Protein AF-0000000084405516 (afdb_homodimer)

Secondary structure (DSSP, 8-state):
--PPP-HHHHHHHHHHHHHHHHHHHHHTT----HHHHHHHHT--HHHHHHHHHH----GGGHHHHHHHTTS-HHHHHH-TT-S-------HHHHHHHHHHHHS-HHHHHHHHHHHHHHHHHHHHHHHHHHHT-/--PPP-HHHHHHHHHHHHHHHHHHHHHTT----HHHHHHHHT--HHHHHHHHHH----GGGHHHHHHHTTS-HHHHHH-TT-S-------HHHHHHHHHHHHS-HHHHHHHHHHHHHHHHHHHHHHHHHHHT-

Nearest PDB structures (foldseek):
  1r69-assembly1_A  TM=8.087E-01  e=1.156E-02  Phage 434
  2fjr-assembly1_A  TM=5.652E-01  e=1.586E-02  Eganvirus ev186
  5d4z-assembly3_F  TM=5.497E-01  e=2.629E-02  Salmonella phage SPC32H
  5d4z-assembly6_Y  TM=5.676E-01  e=8.737E-02  Salmonella phage SPC32H
  5d4z-assembly7_1  TM=4.959E-01  e=9.647E-01  Salmonella phage SPC32H

Solvent-accessible surface area (backbone atoms only — not comparable to full-atom values): 14189 Å² total; per-residue (Å²): 125,88,74,70,50,50,41,63,53,23,8,51,39,48,47,51,36,46,51,52,40,31,52,54,33,42,76,72,74,38,88,64,47,71,64,54,50,12,61,76,65,73,44,50,61,67,55,50,50,36,27,56,70,53,23,62,62,61,64,57,48,36,53,59,51,16,55,75,39,70,47,38,39,36,16,38,57,55,62,46,70,40,64,69,40,44,69,29,76,45,66,65,52,27,52,48,50,57,46,47,72,69,42,55,68,72,57,38,51,53,51,49,49,51,50,51,48,52,46,50,52,50,50,52,51,50,49,55,60,58,62,79,100,127,90,75,70,51,50,40,62,53,24,7,51,38,48,48,51,36,46,50,50,40,32,52,54,33,42,75,72,75,38,89,64,47,71,64,54,51,13,61,74,66,73,45,51,61,66,54,50,50,36,27,56,70,54,23,61,63,61,64,56,49,37,52,58,51,17,55,74,39,69,47,39,38,36,16,39,56,54,61,46,69,45,60,70,40,45,72,28,78,45,66,66,51,27,53,47,49,58,49,48,71,69,43,56,68,73,57,38,50,53,51,49,50,52,52,52,49,52,45,50,53,48,49,50,50,50,52,56,60,58,62,79,100

Foldseek 3Di:
DQDWFALVLLLVLLVVLQVVQQVVQVVVVHGDDLVNVCVQLVHDSVVSVCCNVRVDDDPVSLCVSCVVSVFHSCCSGPVPPTDDPPPDPPPVVVVVVVVLVVDDPVVVVVVVVVVVVVVVVVVVVVVVVVVVD/DQDWFALVLLLVLLVVLQVVQQVVQVVVVHGDDLVVVCVQLVHDSVVSVCCNVRVDDDPVSLCVSCVVSVFDSCCSGPVPPTDPPPPDPPPVVVVVVVVLVVDDPVVVVVVVVVVVVVVVVVVVVVVVVVVVD

InterPro domains:
  IPR010982 Lambda repressor-like, DNA-binding domain superfamily [G3DSA:1.10.260.40] (20-84)

Sequence (266 aa):
MQKDPTNDDVAERIRIAFERKVKREAAAGRRYTKALLARRMDESPQAVQHWFVEGFVEKLKLPRVARELETSVDWLLGGDQDVESIVITSKRVKAIVEIFQELPEHEQDRIFREIQDAEQRRREKIDTLLAKKMQKDPTNDDVAERIRIAFERKVKREAAAGRRYTKALLARRMDESPQAVQHWFVEGFVEKLKLPRVARELETSVDWLLGGDQDVESIVITSKRVKAIVEIFQELPEHEQDRIFREIQDAEQRRREKIDTLLAKK

Radius of gyration: 21.73 Å; Cα contacts (8 Å, |Δi|>4): 305; chains: 2; bounding box: 57×54×43 Å

pLDDT: mean 81.6, std 16.88, range [38.47, 98.06]

Organism: Acidithiobacillus ferrooxidans (NCBI:txid920)

Structure (mmCIF, N/CA/C/O backbone):
data_AF-0000000084405516-model_v1
#
loop_
_entity.id
_entity.type
_entity.pdbx_description
1 polymer 'XRE family transcriptional regulator'
#
loop_
_atom_site.group_PDB
_atom_site.id
_atom_site.type_symbol
_atom_site.label_atom_id
_atom_site.label_alt_id
_atom_site.label_comp_id
_atom_site.label_asym_id
_atom_site.label_entity_id
_atom_site.label_seq_id
_atom_site.pdbx_PDB_ins_code
_atom_site.Cartn_x
_atom_site.Cartn_y
_atom_site.Cartn_z
_atom_site.occupancy
_atom_site.B_iso_or_equiv
_atom_site.aut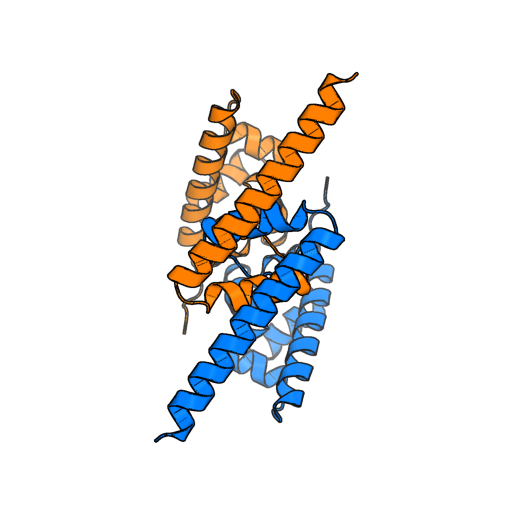h_seq_id
_atom_site.auth_comp_id
_atom_site.auth_asym_id
_atom_site.auth_atom_id
_atom_site.pdbx_PDB_model_num
ATOM 1 N N . MET A 1 1 ? -14.484 2.23 -14.484 1 52.22 1 MET A N 1
ATOM 2 C CA . MET A 1 1 ? -13.945 1.243 -13.555 1 52.22 1 MET A CA 1
ATOM 3 C C . MET A 1 1 ? -12.445 1.081 -13.75 1 52.22 1 MET A C 1
ATOM 5 O O . MET A 1 1 ? -11.961 1.037 -14.883 1 52.22 1 MET A O 1
ATOM 9 N N . GLN A 1 2 ? -11.641 1.471 -12.742 1 64.62 2 GLN A N 1
ATOM 10 C CA . GLN A 1 2 ? -10.203 1.371 -12.984 1 64.62 2 GL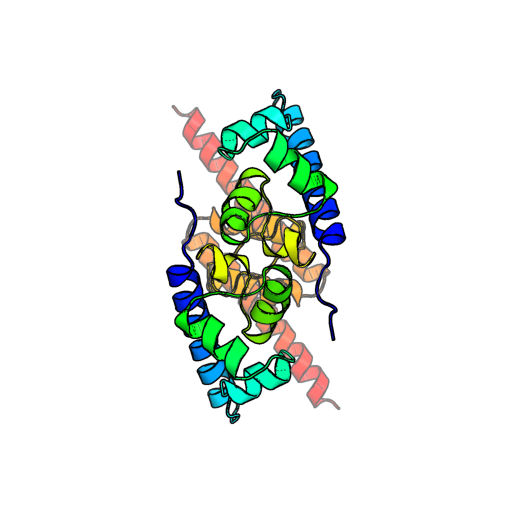N A CA 1
ATOM 11 C C . GLN A 1 2 ? -9.797 -0.063 -13.305 1 64.62 2 GLN A C 1
ATOM 13 O O . GLN A 1 2 ? -10.234 -1.004 -12.641 1 64.62 2 GLN A O 1
ATOM 18 N N . LYS A 1 3 ? -9.344 -0.345 -14.578 1 81.56 3 LYS A N 1
ATOM 19 C CA . LYS A 1 3 ? -8.914 -1.661 -15.047 1 81.56 3 LYS A CA 1
ATOM 20 C C . LYS A 1 3 ? -7.867 -2.262 -14.117 1 81.56 3 LYS A C 1
ATOM 22 O O . LYS A 1 3 ? -7.043 -1.538 -13.555 1 81.56 3 LYS A O 1
ATOM 27 N N . ASP A 1 4 ? -7.973 -3.633 -13.953 1 90.19 4 ASP A N 1
ATOM 28 C CA . ASP A 1 4 ? -6.953 -4.34 -13.18 1 90.19 4 ASP A CA 1
ATOM 29 C C . ASP A 1 4 ? -5.582 -4.223 -13.852 1 90.19 4 ASP A C 1
ATOM 31 O O . ASP A 1 4 ? -5.488 -4.18 -15.078 1 90.19 4 ASP A O 1
ATOM 35 N N . PRO A 1 5 ? -4.574 -4.051 -13.062 1 92.94 5 PRO A N 1
ATOM 36 C CA . PRO A 1 5 ? -3.227 -4.031 -13.641 1 92.94 5 PRO A CA 1
ATOM 37 C C . PRO A 1 5 ? -2.867 -5.344 -14.336 1 92.94 5 PRO A C 1
ATOM 39 O O . PRO A 1 5 ? -3.547 -6.355 -14.148 1 92.94 5 PRO A O 1
ATOM 42 N N . THR A 1 6 ? -1.836 -5.277 -15.219 1 95 6 THR A N 1
ATOM 43 C CA . THR A 1 6 ? -1.296 -6.461 -15.875 1 95 6 THR A CA 1
ATOM 44 C C . THR A 1 6 ? 0.089 -6.797 -15.336 1 95 6 THR A C 1
ATOM 46 O O . THR A 1 6 ? 0.715 -5.977 -14.656 1 95 6 THR A O 1
ATOM 49 N N . ASN A 1 7 ? 0.522 -8.023 -15.695 1 95.75 7 ASN A N 1
ATOM 50 C CA . ASN A 1 7 ? 1.879 -8.391 -15.297 1 95.75 7 ASN A CA 1
ATOM 51 C C . ASN A 1 7 ? 2.914 -7.469 -15.945 1 95.75 7 ASN A C 1
ATOM 53 O O . ASN A 1 7 ? 3.951 -7.18 -15.344 1 95.75 7 ASN A O 1
ATOM 57 N N . ASP A 1 8 ? 2.627 -7.035 -17.094 1 96.38 8 ASP A N 1
ATOM 58 C CA . ASP A 1 8 ? 3.531 -6.098 -17.75 1 96.38 8 ASP A CA 1
ATOM 59 C C . ASP A 1 8 ? 3.633 -4.793 -16.953 1 96.38 8 ASP A C 1
ATOM 61 O O . ASP A 1 8 ? 4.711 -4.203 -16.859 1 96.38 8 ASP A O 1
ATOM 65 N N . ASP A 1 9 ? 2.498 -4.332 -16.438 1 96.12 9 ASP A N 1
ATOM 66 C CA . ASP A 1 9 ? 2.502 -3.146 -15.586 1 96.12 9 ASP A CA 1
ATOM 67 C C . ASP A 1 9 ? 3.393 -3.348 -14.367 1 96.12 9 ASP A C 1
ATOM 69 O O . ASP A 1 9 ? 4.168 -2.461 -14 1 96.12 9 ASP A O 1
ATOM 73 N N . VAL A 1 10 ? 3.26 -4.516 -13.797 1 96.75 10 VAL A N 1
ATOM 74 C CA . VAL A 1 10 ? 4.012 -4.828 -12.586 1 96.75 10 VAL A CA 1
ATOM 75 C C . VAL A 1 10 ? 5.508 -4.859 -12.898 1 96.75 10 VAL A C 1
ATOM 77 O O . VAL A 1 10 ? 6.309 -4.27 -12.172 1 96.75 10 VAL A O 1
ATOM 80 N N . ALA A 1 11 ? 5.859 -5.5 -13.977 1 97.88 11 ALA A N 1
ATOM 81 C CA . ALA A 1 11 ? 7.258 -5.562 -14.391 1 97.88 11 ALA A CA 1
ATOM 82 C C . ALA A 1 11 ? 7.84 -4.164 -14.578 1 97.88 11 ALA A C 1
ATOM 84 O O . ALA A 1 11 ? 8.945 -3.877 -14.125 1 97.88 11 ALA A O 1
ATOM 85 N N . GLU A 1 12 ? 7.07 -3.342 -15.203 1 97.5 12 GLU A N 1
ATOM 86 C CA . GLU A 1 12 ? 7.52 -1.975 -15.445 1 97.5 12 GLU A CA 1
ATOM 87 C C . GLU A 1 12 ? 7.754 -1.226 -14.141 1 97.5 12 GLU A C 1
ATOM 89 O O . GLU A 1 12 ? 8.773 -0.549 -13.984 1 97.5 12 GLU A O 1
ATOM 94 N N . ARG A 1 13 ? 6.883 -1.366 -13.25 1 96.19 13 ARG A N 1
ATOM 95 C CA . ARG A 1 13 ? 6.996 -0.633 -11.992 1 96.19 13 ARG A CA 1
ATOM 96 C C . ARG A 1 13 ? 8.109 -1.205 -11.125 1 96.19 13 ARG A C 1
ATOM 98 O O . ARG A 1 13 ? 8.773 -0.469 -10.383 1 96.19 13 ARG A O 1
ATOM 105 N N . ILE A 1 14 ? 8.312 -2.494 -11.188 1 97.19 14 ILE A N 1
ATOM 106 C CA . ILE A 1 14 ? 9.453 -3.074 -10.484 1 97.19 14 ILE A CA 1
ATOM 107 C C . ILE A 1 14 ? 10.758 -2.492 -11.047 1 97.19 14 ILE A C 1
ATOM 109 O O . ILE A 1 14 ? 11.664 -2.154 -10.289 1 97.19 14 ILE A O 1
ATOM 113 N N . ARG A 1 15 ? 10.836 -2.301 -12.328 1 97.81 15 ARG A N 1
ATOM 114 C CA . ARG A 1 15 ? 12.023 -1.723 -12.945 1 97.81 15 ARG A CA 1
ATOM 115 C C . ARG A 1 15 ? 12.258 -0.296 -12.461 1 97.81 15 ARG A C 1
ATOM 117 O O . ARG A 1 15 ? 13.383 0.08 -12.141 1 97.81 15 ARG A O 1
ATOM 124 N N . ILE A 1 16 ? 11.203 0.437 -12.383 1 96.44 16 ILE A N 1
ATOM 125 C CA . ILE A 1 16 ? 11.305 1.825 -11.953 1 96.44 16 ILE A CA 1
ATOM 126 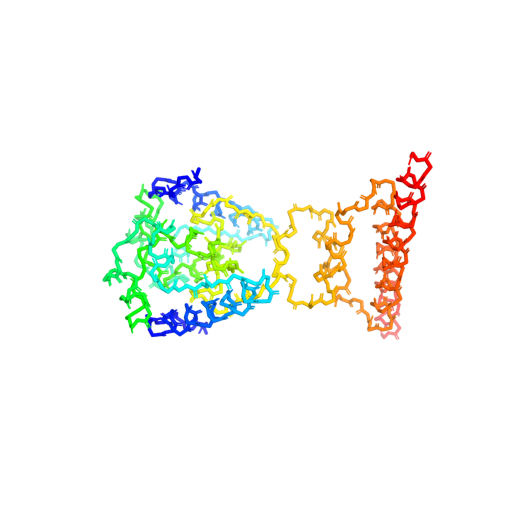C C . ILE A 1 16 ? 11.773 1.878 -10.5 1 96.44 16 ILE A C 1
ATOM 128 O O . ILE A 1 16 ? 12.703 2.619 -10.164 1 96.44 16 ILE A O 1
ATOM 132 N N . ALA A 1 17 ? 11.148 1.086 -9.656 1 93.31 17 ALA A N 1
ATOM 133 C CA . ALA A 1 17 ? 11.516 1.047 -8.242 1 93.31 17 ALA A CA 1
ATOM 134 C C . ALA A 1 17 ? 12.977 0.621 -8.07 1 93.31 17 ALA A C 1
ATOM 136 O O . ALA A 1 17 ? 13.688 1.164 -7.227 1 93.31 17 ALA A O 1
ATOM 137 N N . PHE A 1 18 ? 13.367 -0.342 -8.852 1 97.25 18 PHE A N 1
ATOM 138 C CA . PHE A 1 18 ? 14.734 -0.847 -8.797 1 97.25 18 PHE A CA 1
ATOM 139 C C . PHE A 1 18 ? 15.734 0.239 -9.188 1 97.25 18 PHE A C 1
ATOM 141 O O . PHE A 1 18 ? 16.734 0.441 -8.508 1 97.25 18 PHE A O 1
ATOM 148 N N . GLU A 1 19 ? 15.445 0.964 -10.242 1 97.25 19 GLU A N 1
ATOM 149 C CA . GLU A 1 19 ? 16.328 2.043 -10.695 1 97.25 19 GLU A CA 1
ATOM 150 C C . GLU A 1 19 ? 16.438 3.139 -9.641 1 97.25 19 GLU A C 1
ATOM 152 O O . GLU A 1 19 ? 17.516 3.682 -9.414 1 97.25 19 GLU A O 1
ATOM 157 N N . ARG A 1 20 ? 15.344 3.428 -9.039 1 92.88 20 ARG A N 1
ATOM 158 C CA . ARG A 1 20 ? 15.359 4.406 -7.961 1 92.88 20 ARG A CA 1
ATOM 159 C C . ARG A 1 20 ? 16.266 3.949 -6.82 1 92.88 20 ARG A C 1
ATOM 161 O O . ARG A 1 20 ? 17.031 4.742 -6.277 1 92.88 20 ARG A O 1
ATOM 168 N N . LYS A 1 21 ? 16.109 2.711 -6.504 1 92 21 LYS A N 1
ATOM 169 C CA . LYS A 1 21 ? 16.938 2.129 -5.453 1 92 21 LYS A CA 1
ATOM 170 C C . LYS A 1 21 ? 18.406 2.189 -5.824 1 92 21 LYS A C 1
ATOM 172 O O . LYS A 1 21 ? 19.25 2.523 -4.988 1 92 21 LYS A O 1
ATOM 177 N N . VAL A 1 22 ? 18.734 1.841 -7.062 1 96.19 22 VAL A N 1
ATOM 178 C CA . VAL A 1 22 ? 20.109 1.867 -7.551 1 96.19 22 VAL A CA 1
ATOM 179 C C . VAL A 1 22 ? 20.688 3.275 -7.41 1 96.19 22 VAL A C 1
ATOM 181 O O . VAL A 1 22 ? 21.812 3.449 -6.926 1 96.19 22 VAL A O 1
ATOM 184 N N . LYS A 1 23 ? 19.891 4.254 -7.762 1 95.5 23 LYS A N 1
ATOM 185 C CA . LYS A 1 23 ? 20.344 5.645 -7.684 1 95.5 23 LYS A CA 1
ATOM 186 C C . LYS A 1 23 ? 20.562 6.066 -6.234 1 95.5 23 LYS A C 1
ATOM 188 O O . LYS A 1 23 ? 21.547 6.727 -5.922 1 95.5 23 LYS A O 1
ATOM 193 N N . ARG A 1 24 ? 19.672 5.668 -5.398 1 87 24 ARG A N 1
ATOM 194 C CA . ARG A 1 24 ? 19.797 6.004 -3.986 1 87 24 ARG A CA 1
ATOM 195 C C . ARG A 1 24 ? 21.047 5.379 -3.379 1 87 24 ARG A C 1
ATOM 197 O O . ARG A 1 24 ? 21.797 6.043 -2.654 1 87 24 ARG A O 1
ATOM 204 N N . GLU A 1 25 ? 21.203 4.113 -3.684 1 91 25 GLU A N 1
ATOM 205 C CA . GLU A 1 25 ? 22.375 3.398 -3.174 1 91 25 GLU A CA 1
ATOM 206 C C . GLU A 1 25 ? 23.672 3.984 -3.732 1 91 25 GLU A C 1
ATOM 208 O O . GLU A 1 25 ? 24.656 4.125 -3.008 1 91 25 GLU A O 1
ATOM 213 N N . ALA A 1 26 ? 23.625 4.375 -4.969 1 93.81 26 ALA A N 1
ATOM 214 C CA . ALA A 1 26 ? 24.797 4.98 -5.594 1 93.81 26 ALA A CA 1
ATOM 215 C C . ALA A 1 26 ? 25.156 6.301 -4.922 1 93.81 26 ALA A C 1
ATOM 217 O O . ALA A 1 26 ? 26.344 6.602 -4.719 1 93.81 26 ALA A O 1
ATOM 218 N N . ALA A 1 27 ? 24.125 7.039 -4.629 1 91 27 ALA A N 1
ATOM 219 C CA . ALA A 1 27 ? 24.344 8.312 -3.949 1 91 27 ALA A CA 1
ATOM 220 C C . ALA A 1 27 ? 25.016 8.109 -2.594 1 91 27 ALA A C 1
ATOM 222 O O . ALA A 1 27 ? 25.734 8.992 -2.111 1 91 27 ALA A O 1
ATOM 223 N N . ALA A 1 28 ? 24.828 6.965 -2.021 1 90.19 28 ALA A N 1
ATOM 224 C CA . ALA A 1 28 ? 25.422 6.629 -0.731 1 90.19 28 ALA A CA 1
ATOM 225 C C . ALA A 1 28 ? 26.75 5.879 -0.915 1 90.19 28 ALA A C 1
ATOM 227 O O . ALA A 1 28 ? 27.312 5.359 0.05 1 90.19 28 ALA A O 1
ATOM 228 N N . GLY A 1 29 ? 27.188 5.73 -2.109 1 94 29 GLY A N 1
ATOM 229 C CA . GLY A 1 29 ? 28.453 5.105 -2.424 1 94 29 GLY A CA 1
ATOM 230 C C . GLY A 1 29 ? 28.391 3.592 -2.49 1 94 29 GLY A C 1
ATOM 231 O O . GLY A 1 29 ? 29.391 2.906 -2.338 1 94 29 GLY A O 1
ATOM 232 N N . ARG A 1 30 ? 27.234 3.068 -2.627 1 95.31 30 ARG A N 1
ATOM 233 C CA . ARG A 1 30 ? 27.047 1.623 -2.678 1 95.31 30 ARG A CA 1
ATOM 234 C C . ARG A 1 30 ? 26.531 1.188 -4.047 1 95.31 30 ARG A C 1
ATOM 236 O O . ARG A 1 30 ? 25.875 1.968 -4.75 1 95.31 30 ARG A O 1
ATOM 243 N N . ARG A 1 31 ? 26.922 -0.046 -4.383 1 96.69 31 ARG A N 1
ATOM 244 C CA . ARG A 1 31 ? 26.422 -0.635 -5.621 1 96.69 31 ARG A CA 1
ATOM 245 C C . ARG A 1 31 ? 25.266 -1.579 -5.355 1 96.69 31 ARG A C 1
ATOM 247 O O . ARG A 1 31 ? 25.359 -2.457 -4.492 1 96.69 31 ARG A O 1
ATOM 254 N N . TYR A 1 32 ? 24.188 -1.31 -6.02 1 96.38 32 TYR A N 1
ATOM 255 C CA . TYR A 1 32 ? 23 -2.148 -5.91 1 96.38 32 TYR A CA 1
ATOM 256 C C . TYR A 1 32 ? 22.688 -2.84 -7.234 1 96.38 32 TYR A C 1
ATOM 258 O O . TYR A 1 32 ? 22.578 -2.184 -8.273 1 96.38 32 TYR A O 1
ATOM 266 N N . THR A 1 33 ? 22.734 -4.18 -7.246 1 97.81 33 THR A N 1
ATOM 267 C CA . THR A 1 33 ? 22.562 -4.984 -8.445 1 97.81 33 THR A CA 1
ATOM 268 C C . THR A 1 33 ? 21.406 -5.965 -8.281 1 97.81 33 THR A C 1
ATOM 270 O O . THR A 1 33 ? 20.906 -6.148 -7.168 1 97.81 33 THR A O 1
ATOM 273 N N . LYS A 1 34 ? 20.938 -6.488 -9.398 1 97.62 34 LYS A N 1
ATOM 274 C CA . LYS A 1 34 ? 19.891 -7.512 -9.344 1 97.62 34 LYS A CA 1
ATOM 275 C C . LYS A 1 34 ? 20.359 -8.719 -8.523 1 97.62 34 LYS A C 1
ATOM 277 O O . LYS A 1 34 ? 19.547 -9.359 -7.844 1 97.62 34 LYS A O 1
ATOM 282 N N . ALA A 1 35 ? 21.703 -8.977 -8.617 1 97.38 35 ALA A N 1
ATOM 283 C CA . ALA A 1 35 ? 22.266 -10.078 -7.836 1 97.38 35 ALA A CA 1
ATOM 284 C C . ALA A 1 35 ? 22.141 -9.805 -6.336 1 97.38 35 ALA A C 1
ATOM 286 O O . ALA A 1 35 ? 21.797 -10.711 -5.566 1 97.38 35 ALA A O 1
ATOM 287 N N . LEU A 1 36 ? 22.391 -8.641 -5.949 1 97.5 36 LEU A N 1
ATOM 288 C CA . LEU A 1 36 ? 22.25 -8.258 -4.547 1 97.5 36 LEU A CA 1
ATOM 289 C C . LEU A 1 36 ? 20.797 -8.32 -4.109 1 97.5 36 LEU A C 1
ATOM 291 O O . LEU A 1 36 ? 20.484 -8.797 -3.012 1 97.5 36 LEU A O 1
ATOM 295 N N . LEU A 1 37 ? 19.922 -7.832 -4.934 1 97.75 37 LEU A N 1
ATOM 296 C CA . LEU A 1 37 ? 18.484 -7.941 -4.668 1 97.75 37 LEU A CA 1
ATOM 297 C C . LEU A 1 37 ? 18.094 -9.398 -4.449 1 97.75 37 LEU A C 1
ATOM 299 O O . LEU A 1 37 ? 17.375 -9.711 -3.492 1 97.75 37 LEU A O 1
ATOM 303 N N . ALA A 1 38 ? 18.516 -10.281 -5.312 1 97.94 38 ALA A N 1
ATOM 304 C CA . ALA A 1 38 ? 18.203 -11.703 -5.207 1 97.94 38 ALA A CA 1
ATOM 305 C C . ALA A 1 38 ? 18.656 -12.273 -3.865 1 97.94 38 ALA A C 1
ATOM 307 O O . ALA A 1 38 ? 17.906 -12.977 -3.189 1 97.94 38 ALA A O 1
ATOM 308 N N . ARG A 1 39 ? 19.859 -11.906 -3.498 1 97.19 39 ARG A N 1
ATOM 309 C CA . ARG A 1 39 ? 20.422 -12.367 -2.227 1 97.19 39 ARG A CA 1
ATOM 310 C C . ARG A 1 39 ? 19.594 -11.836 -1.052 1 97.19 39 ARG A C 1
ATOM 312 O O . ARG A 1 39 ? 19.25 -12.594 -0.146 1 97.19 39 ARG A O 1
ATOM 319 N N . ARG A 1 40 ? 19.203 -10.594 -1.102 1 95.25 40 ARG A N 1
ATOM 320 C CA . ARG A 1 40 ? 18.469 -9.969 -0.013 1 95.25 40 ARG A CA 1
ATOM 321 C C . ARG A 1 40 ? 17.047 -10.531 0.081 1 95.25 40 ARG A C 1
ATOM 323 O O . ARG A 1 40 ? 16.484 -10.633 1.173 1 95.25 40 ARG A O 1
ATOM 330 N N . MET A 1 41 ? 16.531 -10.938 -1.025 1 95.75 41 MET A N 1
ATOM 331 C CA . MET A 1 41 ? 15.172 -11.477 -1.085 1 95.75 41 MET A CA 1
ATOM 332 C C . MET A 1 41 ? 15.172 -12.977 -0.833 1 95.75 41 MET A C 1
ATOM 334 O O . MET A 1 41 ? 14.109 -13.594 -0.719 1 95.75 41 MET A O 1
ATOM 338 N N . ASP A 1 42 ? 16.328 -13.523 -0.739 1 96.12 42 ASP A N 1
ATOM 339 C CA . ASP A 1 42 ? 16.469 -14.977 -0.639 1 96.12 42 ASP A CA 1
ATOM 340 C C . ASP A 1 42 ? 15.773 -15.672 -1.8 1 96.12 42 ASP A C 1
ATOM 342 O O . ASP A 1 42 ? 14.945 -16.562 -1.587 1 96.12 42 ASP A O 1
ATOM 346 N N . GLU A 1 43 ? 16 -15.219 -2.945 1 96.75 43 GLU A N 1
ATOM 347 C CA . GLU A 1 43 ? 15.492 -15.734 -4.211 1 96.75 43 GLU A CA 1
ATOM 348 C C . GLU A 1 43 ? 16.641 -16.078 -5.168 1 96.75 43 GLU A C 1
ATOM 350 O O . GLU A 1 43 ? 17.734 -15.531 -5.047 1 96.75 43 GLU A O 1
ATOM 355 N N . SER A 1 44 ? 16.359 -17 -6.102 1 97.38 44 SER A N 1
ATOM 356 C CA . SER A 1 44 ? 17.344 -17.25 -7.152 1 97.38 44 SER A CA 1
ATOM 357 C C . SER A 1 44 ? 17.453 -16.062 -8.109 1 97.38 44 SER A C 1
ATOM 359 O O . SER A 1 44 ? 16.469 -15.344 -8.328 1 97.38 44 SER A O 1
ATOM 361 N N . PRO A 1 45 ? 18.672 -15.891 -8.656 1 97.25 45 PRO A N 1
ATOM 362 C CA . PRO A 1 45 ? 18.812 -14.852 -9.68 1 97.25 45 PRO A CA 1
ATOM 363 C C . PRO A 1 45 ? 17.797 -15.008 -10.82 1 97.25 45 PRO A C 1
ATOM 365 O O . PRO A 1 45 ? 17.297 -14.016 -11.344 1 97.25 45 PRO A O 1
ATOM 368 N N . GLN A 1 46 ? 17.453 -16.297 -11.086 1 97.12 46 GLN A N 1
ATOM 369 C CA . GLN A 1 46 ? 16.5 -16.562 -12.148 1 97.12 46 GLN A CA 1
ATOM 370 C C . GLN A 1 46 ? 15.102 -16.062 -11.766 1 97.12 46 GLN A C 1
ATOM 372 O O . GLN A 1 46 ? 14.398 -15.484 -12.594 1 97.12 46 GLN A O 1
ATOM 377 N N . ALA A 1 47 ? 14.703 -16.328 -10.602 1 96.94 47 ALA A N 1
ATOM 378 C CA . ALA A 1 47 ? 13.398 -15.891 -10.117 1 96.94 47 ALA A CA 1
ATOM 379 C C . ALA A 1 47 ? 13.273 -14.367 -10.188 1 96.94 47 ALA A C 1
ATOM 381 O O . ALA A 1 47 ? 12.273 -13.844 -10.68 1 96.94 47 ALA A O 1
ATOM 382 N N . VAL A 1 48 ? 14.297 -13.68 -9.703 1 97.75 48 VAL A N 1
ATOM 383 C CA . VAL A 1 48 ? 14.297 -12.219 -9.703 1 97.75 48 VAL A CA 1
ATOM 384 C C . VAL A 1 48 ? 14.258 -11.695 -11.133 1 97.75 48 VAL A C 1
ATOM 386 O O . VAL A 1 48 ? 13.562 -10.719 -11.422 1 97.75 48 VAL A O 1
ATOM 389 N N . GLN A 1 49 ? 15 -12.359 -12 1 97.06 49 GLN A N 1
ATOM 390 C CA . GLN A 1 49 ? 14.953 -11.953 -13.398 1 97.06 49 GLN A CA 1
ATOM 391 C C . GLN A 1 49 ? 13.523 -12.016 -13.938 1 97.06 49 GLN A C 1
ATOM 393 O O . GLN A 1 49 ? 13.109 -11.148 -14.711 1 97.06 49 GLN A O 1
ATOM 398 N N . HIS A 1 50 ? 12.742 -12.961 -13.547 1 96.75 50 HIS A N 1
ATOM 399 C CA . HIS A 1 50 ? 11.367 -13.133 -14 1 96.75 50 HIS A CA 1
ATOM 400 C C . HIS A 1 50 ? 10.484 -11.984 -13.531 1 96.75 50 HIS A C 1
ATOM 402 O O . HIS A 1 50 ? 9.531 -11.602 -14.211 1 96.75 50 HIS A O 1
ATOM 408 N N . TRP A 1 51 ? 10.82 -11.406 -12.336 1 98.06 51 TRP A N 1
ATOM 409 C CA . TRP A 1 51 ? 10.07 -10.25 -11.867 1 98.06 51 TRP A CA 1
ATOM 410 C C . TRP A 1 51 ? 10.141 -9.102 -12.875 1 98.06 51 TRP A C 1
ATOM 412 O O . TRP A 1 51 ? 9.125 -8.492 -13.203 1 98.06 51 TRP A O 1
ATOM 422 N N . PHE A 1 52 ? 11.328 -8.938 -13.398 1 97.88 52 PHE A N 1
ATOM 423 C CA . PHE A 1 52 ? 11.625 -7.777 -14.227 1 97.88 52 PHE A CA 1
ATOM 424 C C . PHE A 1 52 ? 11.102 -7.98 -15.648 1 97.88 52 PHE A C 1
ATOM 426 O O . PHE A 1 52 ? 10.812 -7.012 -16.344 1 97.88 52 PHE A O 1
ATOM 433 N N . VAL A 1 53 ? 10.969 -9.219 -16.047 1 97.31 53 VAL A N 1
ATOM 434 C CA . VAL A 1 53 ? 10.609 -9.523 -17.438 1 97.31 53 VAL A CA 1
ATOM 435 C C . VAL A 1 53 ? 9.109 -9.82 -17.516 1 97.31 53 VAL A C 1
ATOM 437 O O . VAL A 1 53 ? 8.414 -9.266 -18.375 1 97.31 53 VAL A O 1
ATOM 440 N N . GLU A 1 54 ? 8.602 -10.617 -16.594 1 97.25 54 GLU A N 1
ATOM 441 C CA . GLU A 1 54 ? 7.234 -11.109 -16.703 1 97.25 54 GLU A CA 1
ATOM 442 C C . GLU A 1 54 ? 6.332 -10.492 -15.648 1 97.25 54 GLU A C 1
ATOM 444 O O . GLU A 1 54 ? 5.109 -10.656 -15.688 1 97.25 54 GLU A O 1
ATOM 449 N N . GLY A 1 55 ? 6.934 -9.852 -14.703 1 96.5 55 GLY A N 1
ATOM 450 C CA . GLY A 1 55 ? 6.137 -9.25 -13.648 1 96.5 55 GLY A CA 1
ATOM 451 C C . GLY A 1 55 ? 5.527 -10.273 -12.703 1 96.5 55 GLY A C 1
ATOM 452 O O . GLY A 1 55 ? 4.566 -9.969 -11.992 1 96.5 55 GLY A O 1
ATOM 453 N N . PHE A 1 56 ? 6.082 -11.422 -12.727 1 93.44 56 PHE A N 1
ATOM 454 C CA . PHE A 1 56 ? 5.512 -12.484 -11.906 1 93.44 56 PHE A CA 1
ATOM 455 C C . PHE A 1 56 ? 6.199 -12.539 -10.547 1 93.44 56 PHE A C 1
ATOM 457 O O . PHE A 1 56 ? 7.219 -13.211 -10.391 1 93.44 56 PHE A O 1
ATOM 464 N N . VAL A 1 57 ? 5.629 -11.852 -9.578 1 95.75 57 VAL A N 1
ATOM 465 C CA . VAL A 1 57 ? 6.055 -11.914 -8.18 1 95.75 57 VAL A CA 1
ATOM 466 C C . VAL A 1 57 ? 5.004 -12.648 -7.352 1 95.75 57 VAL A C 1
ATOM 468 O O . VAL A 1 57 ? 3.807 -12.383 -7.484 1 95.75 57 VAL A O 1
ATOM 471 N N . GLU A 1 58 ? 5.473 -13.594 -6.609 1 94.56 58 GLU A N 1
ATOM 472 C CA . GLU A 1 58 ? 4.531 -14.242 -5.699 1 94.56 58 GLU A CA 1
ATOM 473 C C . GLU A 1 58 ? 3.879 -13.227 -4.766 1 94.56 58 GLU A C 1
ATOM 475 O O . GLU A 1 58 ? 4.559 -12.367 -4.199 1 94.56 58 GLU A O 1
ATOM 480 N N . LYS A 1 59 ? 2.604 -13.352 -4.68 1 94.69 59 LYS A N 1
ATOM 481 C CA . LYS A 1 59 ? 1.763 -12.375 -3.992 1 94.69 59 LYS A CA 1
ATOM 482 C C . LYS A 1 59 ? 2.264 -12.117 -2.574 1 94.69 59 LYS A C 1
ATOM 484 O O . LYS A 1 59 ? 2.389 -10.969 -2.154 1 94.69 59 LYS A O 1
ATOM 489 N N . LEU A 1 60 ? 2.617 -13.156 -1.897 1 95.31 60 LEU A N 1
ATOM 490 C CA . LEU A 1 60 ? 2.949 -13.047 -0.481 1 95.31 60 LEU A CA 1
ATOM 491 C C . LEU A 1 60 ? 4.367 -12.523 -0.295 1 95.31 60 LEU A C 1
ATOM 493 O O . LEU A 1 60 ? 4.754 -12.148 0.812 1 95.31 60 LEU A O 1
ATOM 497 N N . LYS A 1 61 ? 5.141 -12.367 -1.33 1 95.5 61 LYS A N 1
ATOM 498 C CA . LYS A 1 61 ? 6.496 -11.82 -1.267 1 95.5 61 LYS A CA 1
ATOM 499 C C . LYS A 1 61 ? 6.496 -10.32 -1.56 1 95.5 61 LYS A C 1
ATOM 501 O O . LYS A 1 61 ? 7.492 -9.641 -1.313 1 95.5 61 LYS A O 1
ATOM 506 N N . LEU A 1 62 ? 5.406 -9.844 -2.023 1 95.44 62 LEU A N 1
ATOM 507 C CA . LEU A 1 62 ? 5.344 -8.477 -2.51 1 95.44 62 LEU A CA 1
ATOM 508 C C . LEU A 1 62 ? 5.672 -7.484 -1.396 1 95.44 62 LEU A C 1
ATOM 510 O O . LEU A 1 62 ? 6.383 -6.504 -1.621 1 95.44 62 LEU A O 1
ATOM 514 N N . PRO A 1 63 ? 5.176 -7.707 -0.15 1 92.88 63 PRO A N 1
ATOM 515 C CA . PRO A 1 63 ? 5.531 -6.754 0.903 1 92.88 63 PRO A CA 1
ATOM 516 C C . PRO A 1 63 ? 7.039 -6.656 1.127 1 92.88 63 PRO A C 1
ATOM 518 O O . PRO A 1 63 ? 7.57 -5.559 1.322 1 92.88 63 PRO A O 1
ATOM 521 N N . ARG A 1 64 ? 7.68 -7.746 1.041 1 94.12 64 ARG A N 1
ATOM 522 C CA . ARG A 1 64 ? 9.125 -7.754 1.233 1 94.12 64 ARG A CA 1
ATOM 523 C C . ARG A 1 64 ? 9.836 -7.074 0.068 1 94.12 64 ARG A C 1
ATOM 525 O O . ARG A 1 64 ? 10.797 -6.328 0.27 1 94.12 64 ARG A O 1
ATOM 532 N N . VAL A 1 65 ? 9.359 -7.32 -1.107 1 94.88 65 VAL A N 1
ATOM 533 C CA . VAL A 1 65 ? 9.914 -6.676 -2.293 1 94.88 65 VAL A CA 1
ATOM 534 C C . VAL A 1 65 ? 9.758 -5.164 -2.182 1 94.88 65 VAL A C 1
ATOM 536 O O . VAL A 1 65 ? 10.703 -4.414 -2.42 1 94.88 65 VAL A O 1
ATOM 539 N N . ALA A 1 66 ? 8.578 -4.77 -1.846 1 91.62 66 ALA A N 1
ATOM 540 C CA . ALA A 1 66 ? 8.289 -3.342 -1.717 1 91.62 66 ALA A CA 1
ATOM 541 C C . ALA A 1 66 ? 9.195 -2.689 -0.679 1 91.62 66 ALA A C 1
ATOM 543 O O . ALA A 1 66 ? 9.727 -1.601 -0.908 1 91.62 66 ALA A O 1
ATOM 544 N N . ARG A 1 67 ? 9.398 -3.318 0.401 1 88.75 67 ARG A N 1
ATOM 545 C CA . ARG A 1 67 ? 10.266 -2.799 1.457 1 88.75 67 ARG A CA 1
ATOM 546 C C . ARG A 1 67 ? 11.703 -2.688 0.978 1 88.75 67 ARG A C 1
ATOM 548 O O . ARG A 1 67 ? 12.359 -1.661 1.187 1 88.75 67 ARG A O 1
ATOM 555 N N . GLU A 1 68 ? 12.141 -3.725 0.353 1 92.06 68 GLU A N 1
ATOM 556 C CA . GLU A 1 68 ? 13.523 -3.74 -0.132 1 92.06 68 GLU A CA 1
ATOM 557 C C . GLU A 1 68 ? 13.766 -2.617 -1.136 1 92.06 68 GLU A C 1
ATOM 559 O O . GLU A 1 68 ? 14.82 -1.981 -1.119 1 92.06 68 GLU A O 1
ATOM 564 N N . LEU A 1 69 ? 12.742 -2.363 -1.948 1 93.31 69 LEU A N 1
ATOM 565 C CA . LEU A 1 69 ? 12.883 -1.362 -3 1 93.31 69 LEU A CA 1
ATOM 566 C C . LEU A 1 69 ? 12.367 -0.006 -2.531 1 93.31 69 LEU A C 1
ATOM 568 O O . LEU A 1 69 ? 12.266 0.931 -3.326 1 93.31 69 LEU A O 1
ATOM 572 N N . GLU A 1 70 ? 11.977 0.046 -1.304 1 86.06 70 GLU A N 1
ATOM 573 C CA . GLU A 1 70 ? 11.539 1.282 -0.661 1 86.06 70 GLU A CA 1
ATOM 574 C C . GLU A 1 70 ? 10.352 1.896 -1.393 1 86.06 70 GLU A C 1
ATOM 576 O O . GLU A 1 70 ? 10.359 3.084 -1.718 1 86.06 70 GLU A O 1
ATOM 581 N N . THR A 1 71 ? 9.453 1.128 -1.625 1 89.06 71 THR A N 1
ATOM 582 C CA . THR A 1 71 ? 8.188 1.511 -2.242 1 89.06 71 THR A CA 1
ATOM 583 C C . THR A 1 71 ? 7.023 0.773 -1.587 1 89.06 71 THR A C 1
ATOM 585 O O . THR A 1 71 ? 7.164 0.229 -0.49 1 89.06 71 THR A O 1
ATOM 588 N N . SER A 1 72 ? 5.867 0.834 -2.184 1 86.69 72 SER A N 1
ATOM 589 C CA . SER A 1 72 ? 4.684 0.189 -1.625 1 86.69 72 SER A CA 1
ATOM 590 C C . SER A 1 72 ? 4.129 -0.866 -2.576 1 86.69 72 SER A C 1
ATOM 592 O O . SER A 1 72 ? 4.383 -0.818 -3.781 1 86.69 72 SER A O 1
ATOM 594 N N . VAL A 1 73 ? 3.459 -1.847 -2.039 1 91.88 73 VAL A N 1
ATOM 595 C CA . VAL A 1 73 ? 2.791 -2.85 -2.861 1 91.88 73 VAL A CA 1
ATOM 596 C C . VAL A 1 73 ? 1.703 -2.186 -3.703 1 91.88 73 VAL A C 1
ATOM 598 O O . VAL A 1 73 ? 1.483 -2.566 -4.855 1 91.88 73 VAL A O 1
ATOM 601 N N . ASP A 1 74 ? 1.084 -1.176 -3.111 1 89 74 ASP A N 1
ATOM 602 C CA . ASP A 1 74 ? 0.062 -0.421 -3.832 1 89 74 ASP A CA 1
ATOM 603 C C . ASP A 1 74 ? 0.624 0.174 -5.121 1 89 74 ASP A C 1
ATOM 605 O O . ASP A 1 74 ? -0.023 0.121 -6.168 1 89 74 ASP A O 1
ATOM 609 N N . TRP A 1 75 ? 1.784 0.673 -5.043 1 89.44 75 TRP A N 1
ATOM 610 C CA . TRP A 1 75 ? 2.402 1.26 -6.23 1 89.44 75 TRP A CA 1
ATOM 611 C C . TRP A 1 75 ? 2.822 0.176 -7.215 1 89.44 75 TRP A C 1
ATOM 613 O O . TRP A 1 75 ? 2.588 0.299 -8.422 1 89.44 75 TRP A O 1
ATOM 623 N N . LEU A 1 76 ? 3.383 -0.887 -6.727 1 93.62 76 LEU A N 1
ATOM 624 C CA . LEU A 1 76 ? 3.865 -1.958 -7.59 1 93.62 76 LEU A CA 1
ATOM 625 C C . LEU A 1 76 ? 2.719 -2.578 -8.383 1 93.62 76 LEU A C 1
ATOM 627 O O . LEU A 1 76 ? 2.855 -2.846 -9.578 1 93.62 76 LEU A O 1
ATOM 631 N N . LEU A 1 77 ? 1.576 -2.746 -7.719 1 93.5 77 LEU A N 1
ATOM 632 C CA . LEU A 1 77 ? 0.458 -3.426 -8.367 1 93.5 77 LEU A CA 1
ATOM 633 C C . LEU A 1 77 ? -0.492 -2.42 -9.008 1 93.5 77 LEU A C 1
ATOM 635 O O . LEU A 1 77 ? -1.013 -2.66 -10.094 1 93.5 77 LEU A O 1
ATOM 639 N N . GLY A 1 78 ? -0.758 -1.346 -8.297 1 88.31 78 GLY A N 1
ATOM 640 C CA . GLY A 1 78 ? -1.843 -0.477 -8.719 1 88.31 78 GLY A CA 1
ATOM 641 C C . GLY A 1 78 ? -1.36 0.807 -9.367 1 88.31 78 GLY A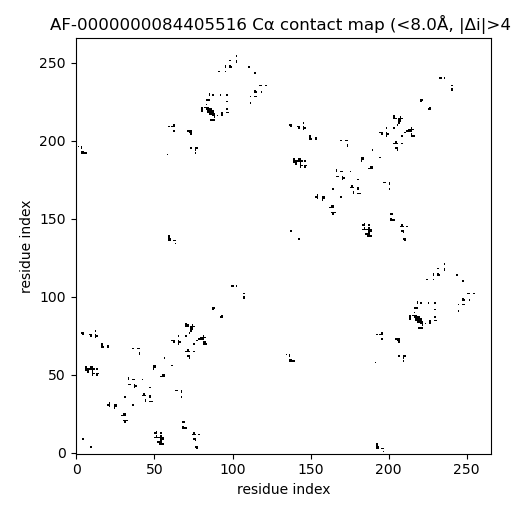 C 1
ATOM 642 O O . GLY A 1 78 ? -2.141 1.518 -10.008 1 88.31 78 GLY A O 1
ATOM 643 N N . GLY A 1 79 ? -0.108 1.045 -9.242 1 83.25 79 GLY A N 1
ATOM 644 C CA . GLY A 1 79 ? 0.419 2.291 -9.781 1 83.25 79 GLY A CA 1
ATOM 645 C C . GLY A 1 79 ? 0.012 3.508 -8.969 1 83.25 79 GLY A C 1
ATOM 646 O O . GLY A 1 79 ? 0.353 4.637 -9.328 1 83.25 79 GLY A O 1
ATOM 647 N N . ASP A 1 80 ? -0.899 3.168 -8.172 1 66.06 80 ASP A N 1
ATOM 648 C CA . ASP A 1 80 ? -1.384 4.27 -7.352 1 66.06 80 ASP A CA 1
ATOM 649 C C . ASP A 1 80 ? -0.41 4.574 -6.215 1 66.06 80 ASP A C 1
ATOM 651 O O . ASP A 1 80 ? 0.1 3.658 -5.566 1 66.06 80 ASP A O 1
ATOM 655 N N . GLN A 1 81 ? -0.19 5.797 -5.961 1 54.72 81 GLN A N 1
ATOM 656 C CA . GLN A 1 81 ? 0.509 6.336 -4.801 1 54.72 81 GLN A CA 1
ATOM 657 C C . GLN A 1 81 ? 1.973 5.902 -4.789 1 54.72 81 GLN A C 1
ATOM 659 O O . GLN A 1 81 ? 2.379 5.094 -3.955 1 54.72 81 GLN A O 1
ATOM 664 N N . ASP A 1 82 ? 2.572 5.539 -6.055 1 44.31 82 ASP A N 1
ATOM 665 C CA . ASP A 1 82 ? 3.963 5.117 -5.898 1 44.31 82 ASP A CA 1
ATOM 666 C C . ASP A 1 82 ? 4.543 5.609 -4.574 1 44.31 82 ASP A C 1
ATOM 668 O O . ASP A 1 82 ? 5.109 4.824 -3.812 1 44.31 82 ASP A O 1
ATOM 672 N N . VAL A 1 83 ? 5.152 6.695 -4.809 1 39.56 83 VAL A N 1
ATOM 673 C CA . VAL A 1 83 ? 6.238 7.277 -4.023 1 39.56 83 VAL A CA 1
ATOM 674 C C . VAL A 1 83 ? 5.855 7.305 -2.547 1 39.56 83 VAL A C 1
ATOM 676 O O . VAL A 1 83 ? 4.695 7.074 -2.195 1 39.56 83 VAL A O 1
ATOM 679 N N . GLU A 1 84 ? 6.43 8.453 -1.856 1 38.53 84 GLU A N 1
ATOM 680 C CA . GLU A 1 84 ? 6.766 8.836 -0.488 1 38.53 84 GLU A CA 1
ATOM 681 C C . GLU A 1 84 ? 5.52 8.867 0.394 1 38.53 84 GLU A C 1
ATOM 683 O O . GLU A 1 84 ? 4.961 9.938 0.647 1 38.53 84 GLU A O 1
ATOM 688 N N . SER A 1 85 ? 4.66 8.031 -0.028 1 40.91 85 S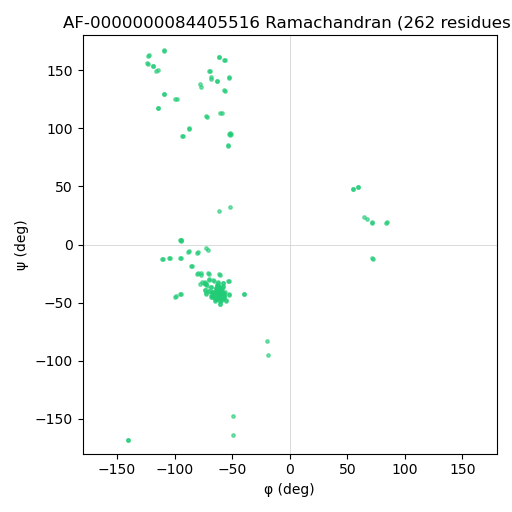ER A N 1
ATOM 689 C CA . SER A 1 85 ? 3.438 8.062 0.769 1 40.91 85 SER A CA 1
ATOM 690 C C . SER A 1 85 ? 3.738 7.875 2.252 1 40.91 85 SER A C 1
ATOM 692 O O . SER A 1 85 ? 4.508 6.988 2.625 1 40.91 85 SER A O 1
ATOM 694 N N . ILE A 1 86 ? 4.023 8.883 2.793 1 41.97 86 ILE A N 1
ATOM 695 C CA . ILE A 1 86 ? 4.191 8.797 4.242 1 41.97 86 ILE A CA 1
ATOM 696 C C . ILE A 1 86 ? 2.957 8.141 4.859 1 41.97 86 ILE A C 1
ATOM 698 O O . ILE A 1 86 ? 1.824 8.516 4.551 1 41.97 86 ILE A O 1
ATOM 702 N N . VAL A 1 87 ? 3.006 6.895 5.086 1 40.62 87 VAL A N 1
ATOM 703 C CA . VAL A 1 87 ? 1.978 6.199 5.852 1 40.62 87 VAL A CA 1
ATOM 704 C C . VAL A 1 87 ? 1.768 6.902 7.191 1 40.62 87 VAL A C 1
ATOM 706 O O . VAL A 1 87 ? 2.693 6.996 8 1 40.62 87 VAL A O 1
ATOM 709 N N . ILE A 1 88 ? 0.805 7.754 7.223 1 44.12 88 ILE A N 1
ATOM 710 C CA . ILE A 1 88 ? 0.479 8.43 8.477 1 44.12 88 ILE A CA 1
ATOM 711 C C . ILE A 1 88 ? -0.505 7.578 9.281 1 44.12 88 ILE A C 1
ATOM 713 O O . ILE A 1 88 ? -1.588 7.246 8.789 1 44.12 88 ILE A O 1
ATOM 717 N N . THR A 1 89 ? -0.016 6.895 10.195 1 44.59 89 THR A N 1
ATOM 718 C CA . THR A 1 89 ? -0.817 6.051 11.078 1 44.59 89 THR A CA 1
ATOM 719 C C . THR A 1 89 ? -1.525 6.887 12.133 1 44.59 89 THR A C 1
ATOM 721 O O . THR A 1 89 ? -2.445 6.406 12.805 1 44.59 89 THR A O 1
ATOM 724 N N . SER A 1 90 ? -0.923 8.031 12.43 1 44.53 90 SER A N 1
ATOM 725 C CA . SER A 1 90 ? -1.511 8.883 13.461 1 44.53 90 SER A CA 1
ATOM 726 C C . SER A 1 90 ? -2.793 9.539 12.969 1 44.53 90 SER A C 1
ATOM 728 O O . SER A 1 90 ? -2.812 10.148 11.898 1 44.53 90 SER A O 1
ATOM 730 N N . LYS A 1 91 ? -3.883 8.992 13.633 1 54 91 LYS A N 1
ATOM 731 C CA . LYS A 1 91 ? -5.168 9.617 13.336 1 54 91 LYS A CA 1
ATOM 732 C C . LYS A 1 91 ? -5.031 11.133 13.227 1 54 91 LYS A C 1
ATOM 734 O O . LYS A 1 91 ? -5.648 11.758 12.359 1 54 91 LYS A O 1
ATOM 739 N N . ARG A 1 92 ? -4.246 11.609 14.203 1 56.16 92 ARG A N 1
ATOM 740 C CA . ARG A 1 92 ? -4.047 13.055 14.227 1 56.16 92 ARG A CA 1
ATOM 741 C C . ARG A 1 92 ? -3.373 13.539 12.953 1 56.16 92 ARG A C 1
ATOM 743 O O . ARG A 1 92 ? -3.807 14.531 12.352 1 56.16 92 ARG A O 1
ATOM 750 N N . VAL A 1 93 ? -2.381 12.844 12.531 1 61.09 93 VAL A N 1
ATOM 751 C CA . VAL A 1 93 ? -1.629 13.25 11.344 1 61.09 93 VAL A CA 1
ATOM 752 C C . VAL A 1 93 ? -2.508 13.109 10.109 1 61.09 93 VAL A C 1
ATOM 754 O O . VAL A 1 93 ? -2.471 13.961 9.219 1 61.09 93 VAL A O 1
ATOM 757 N N . LYS A 1 94 ? -3.24 12.109 10.211 1 62.25 94 LYS A N 1
ATOM 758 C CA . LYS A 1 94 ? -4.176 11.93 9.109 1 62.25 94 LYS A CA 1
ATOM 759 C C . LYS A 1 94 ? -5.121 13.125 8.992 1 62.25 94 LYS A C 1
ATOM 761 O O . LYS A 1 94 ? -5.348 13.641 7.895 1 62.25 94 LYS A O 1
ATOM 766 N N . ALA A 1 95 ? -5.668 13.391 10.094 1 62.56 95 ALA A N 1
ATOM 767 C CA . ALA A 1 95 ? -6.594 14.516 10.133 1 62.56 95 ALA A CA 1
ATOM 768 C C . ALA A 1 95 ? -5.914 15.797 9.656 1 62.56 95 ALA A C 1
ATOM 770 O O . ALA A 1 95 ? -6.5 16.578 8.898 1 62.56 95 ALA A O 1
ATOM 771 N N . ILE A 1 96 ? -4.695 16.016 10.062 1 67.12 96 ILE A N 1
ATOM 772 C CA . ILE A 1 96 ? -3.926 17.203 9.719 1 67.12 96 ILE A CA 1
ATOM 773 C C . ILE A 1 96 ? -3.674 17.234 8.219 1 67.12 96 ILE A C 1
ATOM 775 O O . ILE A 1 96 ? -3.846 18.281 7.574 1 67.12 96 ILE A O 1
ATOM 779 N N . VAL A 1 97 ? -3.344 16.109 7.715 1 67.88 97 VAL A N 1
ATOM 780 C CA . VAL A 1 97 ? -3.016 16.031 6.297 1 67.88 97 VAL A CA 1
ATOM 781 C C . VAL A 1 97 ? -4.262 16.344 5.465 1 67.88 97 VAL A C 1
ATOM 783 O O . VAL A 1 97 ? -4.195 17.078 4.48 1 67.88 97 VAL A O 1
ATOM 786 N N . GLU A 1 98 ? -5.344 15.75 5.883 1 67.31 98 GLU A N 1
ATOM 787 C CA . GLU A 1 98 ? -6.598 15.953 5.168 1 67.31 98 GLU A CA 1
ATOM 788 C C . GLU A 1 98 ? -6.996 17.422 5.16 1 67.31 98 GLU A C 1
ATOM 790 O O . GLU A 1 98 ? -7.453 17.953 4.141 1 67.31 98 GLU A O 1
ATOM 795 N N . ILE A 1 99 ? -6.887 18.031 6.289 1 68.12 99 ILE A N 1
ATOM 796 C CA . ILE A 1 99 ? -7.246 19.453 6.41 1 68.12 99 ILE A CA 1
ATOM 797 C C . ILE A 1 99 ? -6.27 20.297 5.594 1 68.12 99 ILE A C 1
ATOM 799 O O . ILE A 1 99 ? -6.688 21.203 4.859 1 68.12 99 ILE A O 1
ATOM 803 N N . PHE A 1 100 ? -4.949 20 5.684 1 70.62 100 PHE A N 1
ATOM 804 C CA . PHE A 1 100 ? -3.887 20.734 5.004 1 70.62 100 PHE A CA 1
ATOM 805 C C . PHE A 1 100 ? -4.105 20.734 3.496 1 70.62 100 PHE A C 1
ATOM 807 O O . PHE A 1 100 ? -3.971 21.766 2.844 1 70.62 100 PHE A O 1
ATOM 814 N N . GLN A 1 101 ? -4.484 19.609 2.953 1 66.94 101 GLN A N 1
ATOM 815 C CA . GLN A 1 101 ? -4.621 19.469 1.507 1 66.94 101 GLN A CA 1
ATOM 816 C C . GLN A 1 101 ? -5.82 20.266 0.989 1 66.94 101 GLN A C 1
ATOM 818 O O . GLN A 1 101 ? -5.875 20.609 -0.192 1 66.94 101 GLN A O 1
ATOM 823 N N . GLU A 1 102 ? -6.727 20.469 1.824 1 66.62 102 GLU A N 1
ATOM 824 C CA . GLU A 1 102 ? -7.926 21.203 1.441 1 66.62 102 GLU A CA 1
ATOM 825 C C . GLU A 1 102 ? -7.711 22.719 1.567 1 66.62 102 GLU A C 1
ATOM 827 O O . GLU A 1 102 ? -8.492 23.5 1.037 1 66.62 102 GLU A O 1
ATOM 832 N N . LEU A 1 103 ? -6.695 23.109 2.318 1 69.81 103 LEU A N 1
ATOM 833 C CA . LEU A 1 103 ? -6.387 24.516 2.51 1 69.81 103 LEU A CA 1
ATOM 834 C C . LEU A 1 103 ? -5.887 25.141 1.215 1 69.81 103 LEU A C 1
ATOM 836 O O . LEU A 1 103 ? -5.285 24.469 0.382 1 69.81 103 LEU A O 1
ATOM 840 N N . PRO A 1 104 ? -6.262 26.422 0.982 1 68.94 104 PRO A N 1
ATOM 841 C CA . PRO A 1 104 ? -5.68 27.125 -0.155 1 68.94 104 PRO A CA 1
ATOM 842 C C . PRO A 1 104 ? -4.156 27.172 -0.106 1 68.94 104 PRO A C 1
ATOM 844 O O . PRO A 1 104 ? -3.564 27.031 0.967 1 68.94 104 PRO A O 1
ATOM 847 N N . GLU A 1 105 ? -3.584 27.391 -1.257 1 69.25 105 GLU A N 1
ATOM 848 C CA . GLU A 1 105 ? -2.135 27.297 -1.402 1 69.25 105 GLU A CA 1
ATOM 849 C C . GLU A 1 105 ? -1.425 28.281 -0.47 1 69.25 105 GLU A C 1
ATOM 851 O O . GLU A 1 105 ? -0.395 27.953 0.12 1 69.25 105 GLU A O 1
ATOM 856 N N . HIS A 1 106 ? -1.943 29.453 -0.369 1 77.12 106 HIS A N 1
ATOM 857 C CA . HIS A 1 106 ? -1.303 30.453 0.486 1 77.12 106 HIS A CA 1
ATOM 858 C C . HIS A 1 106 ? -1.291 30 1.942 1 77.12 106 HIS A C 1
ATOM 860 O O . HIS A 1 106 ? -0.303 30.203 2.652 1 77.12 106 HIS A O 1
ATOM 866 N N . GLU A 1 107 ? -2.303 29.359 2.391 1 69.88 107 GLU A N 1
ATOM 867 C CA . GLU A 1 107 ? -2.371 28.828 3.75 1 69.88 107 GLU A CA 1
ATOM 868 C C . GLU A 1 107 ? -1.48 27.594 3.912 1 69.88 107 GLU A C 1
ATOM 870 O O . GLU A 1 107 ? -0.855 27.406 4.957 1 69.88 107 GLU A O 1
ATOM 875 N N . GLN A 1 108 ? -1.465 26.734 2.85 1 70.94 108 GLN A N 1
ATOM 876 C CA . GLN A 1 108 ? -0.549 25.609 2.865 1 70.94 108 GLN A CA 1
ATOM 877 C C . GLN A 1 108 ? 0.897 26.062 3.018 1 70.94 108 GLN A C 1
ATOM 879 O O . GLN A 1 108 ? 1.651 25.516 3.818 1 70.94 108 GLN A O 1
ATOM 884 N N . ASP A 1 109 ? 1.209 27.047 2.305 1 75.56 109 ASP A N 1
ATOM 885 C CA . ASP A 1 109 ? 2.564 27.594 2.363 1 75.56 109 ASP A CA 1
ATOM 886 C C . ASP A 1 109 ? 2.885 28.125 3.76 1 75.56 109 ASP A C 1
ATOM 888 O O . ASP A 1 109 ? 3.988 27.906 4.27 1 75.56 109 ASP A O 1
ATOM 892 N N . ARG A 1 110 ? 1.941 28.859 4.352 1 77.56 110 ARG A N 1
ATOM 893 C CA . ARG A 1 110 ? 2.133 29.422 5.688 1 77.56 110 ARG A CA 1
ATOM 894 C C . ARG A 1 110 ? 2.379 28.312 6.711 1 77.56 110 ARG A C 1
ATOM 896 O O . ARG A 1 110 ? 3.311 28.406 7.512 1 77.56 110 ARG A O 1
ATOM 903 N N . ILE A 1 111 ? 1.606 27.234 6.691 1 71.75 111 ILE A N 1
ATOM 904 C CA . ILE A 1 111 ? 1.729 26.125 7.629 1 71.75 111 ILE A CA 1
ATOM 905 C C . ILE A 1 111 ? 3.047 25.391 7.391 1 71.75 111 ILE A C 1
ATOM 907 O O . ILE A 1 111 ? 3.729 25 8.344 1 71.75 111 ILE A O 1
ATOM 911 N N . PHE A 1 112 ? 3.287 25.266 6.078 1 76.19 112 PHE A N 1
ATOM 912 C CA . PHE A 1 112 ? 4.539 24.609 5.73 1 76.19 112 PHE A CA 1
ATOM 913 C C . PHE A 1 112 ? 5.73 25.359 6.324 1 76.19 112 PHE A C 1
ATOM 915 O O . PHE A 1 112 ? 6.637 24.734 6.887 1 76.19 112 PHE A O 1
ATOM 922 N N . ARG A 1 113 ? 5.727 26.641 6.211 1 77.69 113 ARG A N 1
ATOM 923 C CA . ARG A 1 113 ? 6.797 27.469 6.77 1 77.69 113 ARG A CA 1
ATOM 924 C C . ARG A 1 113 ? 6.863 27.328 8.281 1 77.69 113 ARG A C 1
ATOM 926 O O . ARG A 1 113 ? 7.949 27.266 8.859 1 77.69 113 ARG A O 1
ATOM 933 N N . GLU A 1 114 ? 5.75 27.281 8.953 1 75.88 114 GLU A N 1
ATOM 934 C CA . GLU A 1 114 ? 5.719 27.125 10.406 1 75.88 114 GLU A CA 1
ATOM 935 C C . GLU A 1 114 ? 6.336 25.797 10.836 1 75.88 114 GLU A C 1
ATOM 937 O O . GLU A 1 114 ? 7.082 25.734 11.812 1 75.88 114 GLU A O 1
ATOM 942 N N . ILE A 1 115 ? 5.988 24.781 10.109 1 71.19 115 ILE A N 1
ATOM 943 C CA . ILE A 1 115 ? 6.496 23.453 10.43 1 71.19 115 ILE A CA 1
ATOM 944 C C . ILE A 1 115 ? 8 23.406 10.18 1 71.19 115 ILE A C 1
ATOM 946 O O . ILE A 1 115 ? 8.758 22.859 10.992 1 71.19 115 ILE A O 1
ATOM 950 N N . GLN A 1 116 ? 8.383 23.953 9.047 1 74 116 GLN A N 1
ATOM 951 C CA . GLN A 1 116 ? 9.805 24.016 8.734 1 74 116 GLN A CA 1
ATOM 952 C C . GLN A 1 116 ? 10.57 24.766 9.82 1 74 116 GLN A C 1
ATOM 954 O O . GLN A 1 116 ? 11.656 24.344 10.227 1 74 116 GLN A O 1
ATOM 959 N N . ASP A 1 117 ? 9.977 25.875 10.227 1 77.94 117 ASP A N 1
ATOM 960 C CA . ASP A 1 117 ? 10.594 26.672 11.281 1 77.94 117 ASP A CA 1
ATOM 961 C C . ASP A 1 117 ? 10.711 25.875 12.578 1 77.94 117 ASP A C 1
ATOM 963 O O . ASP A 1 117 ? 11.719 25.953 13.281 1 77.94 117 ASP A O 1
ATOM 967 N N . ALA A 1 118 ? 9.695 25.203 12.938 1 70.06 118 ALA A N 1
ATOM 968 C CA . ALA A 1 118 ? 9.695 24.391 14.148 1 70.06 118 ALA A CA 1
ATOM 969 C C . ALA A 1 118 ? 10.781 23.312 14.086 1 70.06 118 ALA A C 1
ATOM 971 O O . ALA A 1 118 ? 11.461 23.047 15.078 1 70.06 118 ALA A O 1
ATOM 972 N N . GLU A 1 119 ? 10.867 22.766 12.93 1 70.56 119 GLU A N 1
ATOM 973 C CA . GLU A 1 119 ? 11.898 21.766 12.734 1 70.56 119 GLU A CA 1
ATOM 974 C C . GLU A 1 119 ? 13.297 22.359 12.883 1 70.56 119 GLU A C 1
ATOM 976 O O . GLU A 1 119 ? 14.172 21.766 13.508 1 70.56 119 GLU A O 1
ATOM 981 N N . GLN A 1 120 ? 13.516 23.484 12.281 1 75.5 120 GLN A N 1
ATOM 982 C CA . GLN A 1 120 ? 14.797 24.172 12.352 1 75.5 120 GLN A CA 1
ATOM 983 C C . GLN A 1 120 ? 15.156 24.531 13.797 1 75.5 120 GLN A C 1
ATOM 985 O O . GLN A 1 120 ? 16.297 24.344 14.219 1 75.5 120 GLN A O 1
ATOM 990 N N . ARG A 1 121 ? 14.211 25 14.484 1 73.31 121 ARG A N 1
ATOM 991 C CA . ARG A 1 121 ? 14.43 25.344 15.883 1 73.31 121 ARG A CA 1
ATOM 992 C C . ARG A 1 121 ? 14.836 24.109 16.688 1 73.31 121 ARG A C 1
ATOM 994 O O . ARG A 1 121 ? 15.734 24.172 17.531 1 73.31 121 ARG A O 1
ATOM 1001 N N . ARG A 1 122 ? 14.188 23.031 16.422 1 64.81 122 ARG A N 1
ATOM 1002 C CA . ARG A 1 122 ? 14.5 21.797 17.125 1 64.81 122 ARG A CA 1
ATOM 1003 C C . ARG A 1 122 ? 15.914 21.328 16.797 1 64.81 122 ARG A C 1
ATOM 1005 O O . ARG A 1 122 ? 16.656 20.938 17.703 1 64.81 122 ARG A O 1
ATOM 1012 N N . ARG A 1 123 ? 16.188 21.391 15.539 1 65.94 123 ARG A N 1
ATOM 1013 C CA . ARG A 1 123 ? 17.516 20.969 15.133 1 65.94 123 ARG A CA 1
ATOM 1014 C C . ARG A 1 123 ? 18.594 21.844 15.789 1 65.94 123 ARG A C 1
ATOM 1016 O O . ARG A 1 123 ? 19.609 21.328 16.25 1 65.94 123 ARG A O 1
ATOM 1023 N N . GLU A 1 124 ? 18.375 23.078 15.781 1 77.31 124 GLU A N 1
ATOM 1024 C CA . GLU A 1 124 ? 19.312 24 16.406 1 77.31 124 GLU A CA 1
ATOM 1025 C C . GLU A 1 124 ? 19.484 23.688 17.891 1 77.31 124 GLU A C 1
ATOM 1027 O O . GLU A 1 124 ? 20.594 23.766 18.422 1 77.31 124 GLU A O 1
ATOM 1032 N N . LYS A 1 125 ? 18.406 23.391 18.484 1 69.38 125 LYS A N 1
ATOM 1033 C CA . LYS A 1 125 ? 18.453 23.062 19.906 1 69.38 125 LYS A CA 1
ATOM 1034 C C . LYS A 1 125 ? 19.25 21.766 20.141 1 69.38 125 LYS A C 1
ATOM 1036 O O . LYS A 1 125 ? 20.047 21.688 21.094 1 69.38 125 LYS A O 1
ATOM 1041 N N . ILE A 1 126 ? 19.031 20.859 19.328 1 65.81 126 ILE A N 1
ATOM 1042 C CA . ILE A 1 126 ? 19.734 19.578 19.438 1 65.81 126 ILE A CA 1
ATOM 1043 C C . ILE A 1 126 ? 21.219 19.797 19.203 1 65.81 126 ILE A C 1
ATOM 1045 O O . ILE A 1 126 ? 22.062 19.281 19.953 1 65.81 126 ILE A O 1
ATOM 1049 N N . ASP A 1 127 ? 21.484 20.562 18.203 1 70.94 127 ASP A N 1
ATOM 1050 C CA . ASP A 1 127 ? 22.875 20.859 17.875 1 70.94 127 ASP A CA 1
ATOM 1051 C C . ASP A 1 127 ? 23.562 21.594 19.016 1 70.94 127 ASP A C 1
ATOM 1053 O O . ASP A 1 127 ? 24.719 21.312 19.344 1 70.94 127 ASP A O 1
ATOM 1057 N N . THR A 1 128 ? 22.891 22.547 19.578 1 76.12 128 THR A N 1
ATOM 1058 C CA . THR A 1 128 ? 23.422 23.312 20.703 1 76.12 128 THR A CA 1
ATOM 1059 C C . THR A 1 128 ? 23.672 22.422 21.906 1 76.12 128 THR A C 1
ATOM 1061 O O . THR A 1 128 ? 24.672 22.562 22.594 1 76.12 128 THR A O 1
ATOM 1064 N N . LEU A 1 129 ? 22.812 21.391 22.109 1 66.94 129 LEU A N 1
ATOM 1065 C CA . LEU A 1 129 ? 22.938 20.469 23.219 1 66.94 129 LEU A CA 1
ATOM 1066 C C . LEU A 1 129 ? 24.094 19.5 23.016 1 66.94 129 LEU A C 1
ATOM 1068 O O . LEU A 1 129 ? 24.781 19.141 23.969 1 66.94 129 LEU A O 1
ATOM 1072 N N . LEU A 1 130 ? 24.344 19.172 21.797 1 70.06 130 LEU A N 1
ATOM 1073 C CA . LEU A 1 130 ? 25.422 18.25 21.453 1 70.06 130 LEU A CA 1
ATOM 1074 C C . LEU A 1 130 ? 26.766 18.953 21.516 1 70.06 130 LEU A C 1
ATOM 1076 O O . LEU A 1 130 ? 27.781 18.328 21.859 1 70.06 130 LEU A O 1
ATOM 1080 N N . ALA A 1 131 ? 26.938 20.172 21.219 1 65.31 131 ALA A N 1
ATOM 1081 C CA . ALA A 1 131 ? 28.172 20.953 21.266 1 65.31 131 ALA A CA 1
ATOM 1082 C C . ALA A 1 131 ? 28.578 21.234 22.719 1 65.31 131 ALA A C 1
ATOM 1084 O O . ALA A 1 131 ? 29.766 21.375 23.016 1 65.31 131 ALA A O 1
ATOM 1085 N N . LYS A 1 132 ? 27.906 21.438 23.625 1 65.88 132 LYS A N 1
ATOM 1086 C CA . LYS A 1 132 ? 28.266 21.719 25.016 1 65.88 132 LYS A CA 1
ATOM 1087 C C . LYS A 1 132 ? 28.812 20.484 25.703 1 65.88 132 LYS A C 1
ATOM 1089 O O . LYS A 1 132 ? 29.344 20.562 26.812 1 65.88 132 LYS A O 1
ATOM 1094 N N . LYS A 1 133 ? 28.781 19.422 25 1 52.38 133 LYS A N 1
ATOM 1095 C CA . LYS A 1 133 ? 29.5 18.281 25.547 1 52.38 133 LYS A CA 1
ATOM 1096 C C . LYS A 1 133 ? 30.891 18.156 24.906 1 52.38 133 LYS A C 1
ATOM 1098 O O . LYS A 1 133 ? 31.031 18.312 23.688 1 52.38 133 LYS A O 1
ATOM 1103 N N . MET B 1 1 ? 14.383 -10.547 10.367 1 52.19 1 MET B N 1
ATOM 1104 C CA . MET B 1 1 ? 13.812 -10.453 9.031 1 52.19 1 MET B CA 1
ATOM 1105 C C . MET B 1 1 ? 12.297 -10.602 9.07 1 52.19 1 MET B C 1
ATOM 1107 O O . MET B 1 1 ? 11.773 -11.453 9.789 1 52.19 1 MET B O 1
ATOM 1111 N N . GLN B 1 2 ? 11.555 -9.539 8.719 1 64.75 2 GLN B N 1
ATOM 1112 C CA . GLN B 1 2 ? 10.109 -9.68 8.852 1 64.75 2 GLN B CA 1
ATOM 1113 C C . GLN B 1 2 ? 9.594 -10.82 7.977 1 64.75 2 GLN B C 1
ATOM 1115 O O . GLN B 1 2 ? 9.977 -10.938 6.809 1 64.75 2 GLN B O 1
ATOM 1120 N N . LYS B 1 3 ? 9.07 -11.945 8.602 1 81.31 3 LYS B N 1
ATOM 1121 C CA . LYS B 1 3 ? 8.531 -13.109 7.914 1 81.31 3 LYS B CA 1
ATOM 1122 C C . LYS B 1 3 ? 7.477 -12.711 6.891 1 81.31 3 LYS B C 1
ATOM 1124 O O . LYS B 1 3 ? 6.73 -11.75 7.105 1 81.31 3 LYS B O 1
ATOM 1129 N N . ASP B 1 4 ? 7.465 -13.469 5.73 1 90.38 4 ASP B N 1
ATOM 1130 C CA . ASP B 1 4 ? 6.422 -13.258 4.73 1 90.38 4 ASP B CA 1
ATOM 1131 C C . ASP B 1 4 ? 5.043 -13.586 5.297 1 90.38 4 ASP B C 1
ATOM 1133 O O . ASP B 1 4 ? 4.906 -14.492 6.125 1 90.38 4 ASP B O 1
ATOM 1137 N N . PRO B 1 5 ? 4.078 -12.805 4.957 1 92.94 5 PRO B N 1
ATOM 1138 C CA . PRO B 1 5 ? 2.717 -13.133 5.391 1 92.94 5 PRO B CA 1
ATOM 1139 C C . PRO B 1 5 ? 2.232 -14.477 4.852 1 92.94 5 PRO B C 1
ATOM 1141 O O . PRO B 1 5 ? 2.838 -15.023 3.93 1 92.94 5 PRO B O 1
ATOM 1144 N N . THR B 1 6 ? 1.167 -15.023 5.504 1 95 6 THR B N 1
ATOM 1145 C CA . THR B 1 6 ? 0.515 -16.25 5.047 1 95 6 THR B CA 1
ATOM 1146 C C . THR B 1 6 ? -0.871 -15.945 4.484 1 95 6 THR B C 1
ATOM 1148 O O . THR B 1 6 ? -1.406 -14.852 4.695 1 95 6 THR B O 1
ATOM 1151 N N . ASN B 1 7 ? -1.411 -16.969 3.795 1 95.75 7 ASN B N 1
ATOM 1152 C CA . ASN B 1 7 ? -2.775 -16.797 3.309 1 95.75 7 ASN B CA 1
ATOM 1153 C C . ASN B 1 7 ? -3.764 -16.625 4.457 1 95.75 7 ASN B C 1
ATOM 1155 O O . ASN B 1 7 ? -4.754 -15.898 4.324 1 95.75 7 ASN B O 1
ATOM 1159 N N . ASP B 1 8 ? -3.482 -17.234 5.516 1 96.31 8 ASP B N 1
ATOM 1160 C CA . ASP B 1 8 ? -4.336 -17.062 6.684 1 96.31 8 ASP B CA 1
ATOM 1161 C C . ASP B 1 8 ? -4.312 -15.617 7.176 1 96.31 8 ASP B C 1
ATOM 1163 O O . ASP B 1 8 ? -5.34 -15.086 7.598 1 96.31 8 ASP B O 1
ATOM 1167 N N . ASP B 1 9 ? -3.131 -15.023 7.16 1 96.06 9 ASP B N 1
ATOM 1168 C CA . ASP B 1 9 ? -3.014 -13.609 7.52 1 96.06 9 ASP B CA 1
ATOM 1169 C C . ASP B 1 9 ? -3.873 -12.742 6.605 1 96.06 9 ASP B C 1
ATOM 1171 O O . ASP B 1 9 ? -4.566 -11.836 7.074 1 96.06 9 ASP B O 1
ATOM 1175 N N . VAL B 1 10 ? -3.805 -13.078 5.344 1 96.69 10 VAL B N 1
ATOM 1176 C CA . VAL B 1 10 ? -4.531 -12.297 4.344 1 96.69 10 VAL B CA 1
ATOM 1177 C C . VAL B 1 10 ? -6.035 -12.438 4.574 1 96.69 10 VAL B C 1
ATOM 1179 O O . VAL B 1 10 ? -6.766 -11.445 4.586 1 96.69 10 VAL B O 1
ATOM 1182 N N . ALA B 1 11 ? -6.48 -13.648 4.797 1 97.94 11 ALA B N 1
ATOM 1183 C CA . ALA B 1 11 ? -7.895 -13.898 5.062 1 97.94 11 ALA B CA 1
ATOM 1184 C C . ALA B 1 11 ? -8.375 -13.094 6.27 1 97.94 11 ALA B C 1
ATOM 1186 O O . ALA B 1 11 ? -9.445 -12.477 6.23 1 97.94 11 ALA B O 1
ATOM 1187 N N . GLU B 1 12 ? -7.574 -13.094 7.27 1 97.5 12 GLU B N 1
ATOM 1188 C CA . GLU B 1 12 ? -7.926 -12.367 8.484 1 97.5 12 GLU B CA 1
ATOM 1189 C C . GLU B 1 12 ? -8.055 -10.867 8.219 1 97.5 12 GLU B C 1
ATOM 1191 O O . GLU B 1 12 ? -9.016 -10.234 8.664 1 97.5 12 GLU B O 1
ATOM 1196 N N . ARG B 1 13 ? -7.16 -10.352 7.5 1 96.12 13 ARG B N 1
ATOM 1197 C CA . ARG B 1 13 ? -7.172 -8.914 7.25 1 96.12 13 ARG B CA 1
ATOM 1198 C C . ARG B 1 13 ? -8.297 -8.531 6.293 1 96.12 13 ARG B C 1
ATOM 1200 O O . ARG B 1 13 ? -8.875 -7.449 6.398 1 96.12 13 ARG B O 1
ATOM 1207 N N . ILE B 1 14 ? -8.602 -9.398 5.367 1 97.19 14 ILE B N 1
ATOM 1208 C CA . ILE B 1 14 ? -9.758 -9.156 4.512 1 97.19 14 ILE B CA 1
ATOM 1209 C C . ILE B 1 14 ? -11.031 -9.109 5.359 1 97.19 14 ILE B C 1
ATOM 1211 O O . ILE B 1 14 ? -11.883 -8.242 5.16 1 97.19 14 ILE B O 1
ATOM 1215 N N . ARG B 1 15 ? -11.148 -9.961 6.34 1 97.81 15 ARG B N 1
ATOM 1216 C CA . ARG B 1 15 ? -12.305 -9.969 7.219 1 97.81 15 ARG B CA 1
ATOM 1217 C C . ARG B 1 15 ? -12.414 -8.664 8 1 97.81 15 ARG B C 1
ATOM 1219 O O . ARG B 1 15 ? -13.5 -8.094 8.117 1 97.81 15 ARG B O 1
ATOM 1226 N N . ILE B 1 16 ? -11.305 -8.211 8.469 1 96.19 16 ILE B N 1
ATOM 1227 C CA . ILE B 1 16 ? -11.281 -6.977 9.25 1 96.19 16 ILE B CA 1
ATOM 1228 C C . ILE B 1 16 ? -11.695 -5.801 8.367 1 96.19 16 ILE B C 1
ATOM 1230 O O . ILE B 1 16 ? -12.555 -5 8.75 1 96.19 16 ILE B O 1
ATOM 1234 N N . ALA B 1 17 ? -11.102 -5.711 7.195 1 93.06 17 ALA B N 1
ATOM 1235 C CA . ALA B 1 17 ? -11.43 -4.633 6.27 1 93.06 17 ALA B CA 1
ATOM 1236 C C . ALA B 1 17 ? -12.906 -4.664 5.883 1 93.06 17 ALA B C 1
ATOM 1238 O O . ALA B 1 17 ? -13.547 -3.617 5.777 1 93.06 17 ALA B O 1
ATOM 1239 N N . PHE B 1 18 ? -13.391 -5.852 5.664 1 97.19 18 PHE B N 1
ATOM 1240 C CA . PHE B 1 18 ? -14.789 -6.035 5.293 1 97.19 18 PHE B CA 1
ATOM 1241 C C . PHE B 1 18 ? -15.719 -5.559 6.406 1 97.19 18 PHE B C 1
ATOM 1243 O O . PHE B 1 18 ? -16.688 -4.832 6.156 1 97.19 18 PHE B O 1
ATOM 1250 N N . GLU B 1 19 ? -15.406 -5.91 7.633 1 97.06 19 GLU B N 1
ATOM 1251 C CA . GLU B 1 19 ? -16.219 -5.496 8.773 1 97.06 19 GLU B CA 1
ATOM 1252 C C . GLU B 1 19 ? -16.203 -3.979 8.938 1 97.06 19 GLU B C 1
ATOM 1254 O O . GLU B 1 19 ? -17.234 -3.377 9.242 1 97.06 19 GLU B O 1
ATOM 1259 N N . ARG B 1 20 ? -15.086 -3.422 8.734 1 92.5 20 ARG B N 1
ATOM 1260 C CA . ARG B 1 20 ? -14.992 -1.967 8.781 1 92.5 20 ARG B CA 1
ATOM 1261 C C . ARG B 1 20 ? -15.883 -1.325 7.723 1 92.5 20 ARG B C 1
ATOM 1263 O O . ARG B 1 20 ? -16.578 -0.344 8 1 92.5 20 ARG B O 1
ATOM 1270 N N . LYS B 1 21 ? -15.812 -1.896 6.57 1 91.56 21 LYS B N 1
ATOM 1271 C CA . LYS B 1 21 ? -16.641 -1.407 5.477 1 91.56 21 LYS B CA 1
ATOM 1272 C C . LYS B 1 21 ? -18.125 -1.543 5.816 1 91.56 21 LYS B C 1
ATOM 1274 O O . LYS B 1 21 ? -18.922 -0.63 5.559 1 91.56 21 LYS B O 1
ATOM 1279 N N . VAL B 1 22 ? -18.516 -2.682 6.363 1 95.94 22 VAL B N 1
ATOM 1280 C CA . VAL B 1 22 ? -19.906 -2.936 6.75 1 95.94 22 VAL B CA 1
ATOM 1281 C C . VAL B 1 22 ? -20.359 -1.877 7.746 1 95.94 22 VAL B C 1
ATOM 1283 O O . VAL B 1 22 ? -21.453 -1.311 7.605 1 95.94 22 VAL B O 1
ATOM 1286 N N . LYS B 1 23 ? -19.5 -1.573 8.695 1 94.94 23 LYS B N 1
ATOM 1287 C CA . LYS B 1 23 ? -19.844 -0.586 9.719 1 94.94 23 LYS B CA 1
ATOM 1288 C C . LYS B 1 23 ? -19.984 0.807 9.109 1 94.94 23 LYS B C 1
ATOM 1290 O O . LYS B 1 23 ? -20.922 1.544 9.445 1 94.94 23 LYS B O 1
ATOM 1295 N N . ARG B 1 24 ? -19.109 1.104 8.234 1 86.69 24 ARG B N 1
ATOM 1296 C CA . ARG B 1 24 ? -19.156 2.41 7.582 1 86.69 24 ARG B CA 1
ATOM 1297 C C . ARG B 1 24 ? -20.422 2.566 6.758 1 86.69 24 ARG B C 1
ATOM 1299 O O . ARG B 1 24 ? -21.094 3.602 6.82 1 86.69 24 ARG B O 1
ATOM 1306 N N . GLU B 1 25 ? -20.688 1.542 6 1 90.5 25 GLU B N 1
ATOM 1307 C CA . GLU B 1 25 ? -21.891 1.562 5.168 1 90.5 25 GLU B CA 1
ATOM 1308 C C . GLU B 1 25 ? -23.156 1.61 6.02 1 90.5 25 GLU B C 1
ATOM 1310 O O . GLU B 1 25 ? -24.094 2.326 5.691 1 90.5 25 GLU B O 1
ATOM 1315 N N . ALA B 1 26 ? -23.125 0.915 7.109 1 93.12 26 ALA B N 1
ATOM 1316 C CA . ALA B 1 26 ? -24.266 0.917 8.016 1 93.12 26 ALA B CA 1
ATOM 1317 C C . ALA B 1 26 ? -24.516 2.307 8.594 1 93.12 26 ALA B C 1
ATOM 1319 O O . ALA B 1 26 ? -25.656 2.744 8.734 1 93.12 26 ALA B O 1
ATOM 1320 N N . ALA B 1 27 ? -23.406 2.932 8.93 1 90.5 27 ALA B N 1
ATOM 1321 C CA . ALA B 1 27 ? -23.5 4.285 9.477 1 90.5 27 ALA B CA 1
ATOM 1322 C C . ALA B 1 27 ? -24.141 5.238 8.461 1 90.5 27 ALA B C 1
ATOM 1324 O O . ALA B 1 27 ? -24.766 6.227 8.844 1 90.5 27 ALA B O 1
ATOM 1325 N N . ALA B 1 28 ? -24.031 4.926 7.215 1 90.06 28 ALA B N 1
ATOM 1326 C CA . ALA B 1 28 ? -24.609 5.734 6.145 1 90.06 28 ALA B CA 1
ATOM 1327 C C . ALA B 1 28 ? -25.984 5.207 5.738 1 90.06 28 ALA B C 1
ATOM 1329 O O . ALA B 1 28 ? -26.562 5.645 4.738 1 90.06 28 ALA B O 1
ATOM 1330 N N . GLY B 1 29 ? -26.469 4.23 6.41 1 93.81 29 GLY B N 1
ATOM 1331 C CA . GLY B 1 29 ? -27.797 3.686 6.18 1 93.81 29 GLY B CA 1
ATOM 1332 C C . GLY B 1 29 ? -27.828 2.656 5.066 1 93.81 29 GLY B C 1
ATOM 1333 O O . GLY B 1 29 ? -28.891 2.408 4.477 1 93.81 29 GLY B O 1
ATOM 1334 N N . ARG B 1 30 ? -26.734 2.109 4.719 1 95.25 30 ARG B N 1
ATOM 1335 C CA . ARG B 1 30 ? -26.656 1.129 3.643 1 95.25 30 ARG B CA 1
ATOM 1336 C C . ARG B 1 30 ? -26.219 -0.233 4.176 1 95.25 30 ARG B C 1
ATOM 1338 O O . ARG B 1 30 ? -25.531 -0.317 5.199 1 95.25 30 ARG B O 1
ATOM 1345 N N . ARG B 1 31 ? -26.734 -1.246 3.461 1 96.69 31 ARG B N 1
ATOM 1346 C CA . ARG B 1 31 ? -26.328 -2.607 3.795 1 96.69 31 ARG B CA 1
ATOM 1347 C C . ARG B 1 31 ? -25.219 -3.096 2.863 1 96.69 31 ARG B C 1
ATOM 1349 O O . ARG B 1 31 ? -25.344 -2.994 1.642 1 96.69 31 ARG B O 1
ATOM 1356 N N . TYR B 1 32 ? -24.141 -3.521 3.459 1 96.25 32 TYR B N 1
ATOM 1357 C CA . TYR B 1 32 ? -23.016 -4.07 2.713 1 96.25 32 TYR B CA 1
ATOM 1358 C C . TYR B 1 32 ? -22.812 -5.547 3.033 1 96.25 32 TYR B C 1
ATOM 1360 O O . TYR B 1 32 ? -22.688 -5.922 4.199 1 96.25 32 TYR B O 1
ATOM 1368 N N . THR B 1 33 ? -22.953 -6.398 2.029 1 97.81 33 THR B N 1
ATOM 1369 C CA . THR B 1 33 ? -22.891 -7.848 2.186 1 97.81 33 THR B CA 1
ATOM 1370 C C . THR B 1 33 ? -21.797 -8.438 1.288 1 97.81 33 THR B C 1
ATOM 1372 O O . THR B 1 33 ? -21.281 -7.746 0.411 1 97.81 33 THR B O 1
ATOM 1375 N N . LYS B 1 34 ? -21.406 -9.656 1.599 1 97.56 34 LYS B N 1
ATOM 1376 C CA . LYS B 1 34 ? -20.453 -10.344 0.741 1 97.56 34 LYS B CA 1
ATOM 1377 C C . LYS B 1 34 ? -20.969 -10.461 -0.688 1 97.56 34 LYS B C 1
ATOM 1379 O O . LYS B 1 34 ? -20.203 -10.414 -1.645 1 97.56 34 LYS B O 1
ATOM 1384 N N . ALA B 1 35 ? -22.344 -10.609 -0.785 1 97.31 35 ALA B N 1
ATOM 1385 C CA . ALA B 1 35 ? -22.969 -10.68 -2.104 1 97.31 35 ALA B CA 1
ATOM 1386 C C . ALA B 1 35 ? -22.766 -9.375 -2.871 1 97.31 35 ALA B C 1
ATOM 1388 O O . ALA B 1 35 ? -22.469 -9.383 -4.066 1 97.31 35 ALA B O 1
ATOM 1389 N N . LEU B 1 36 ? -22.922 -8.305 -2.229 1 97.5 36 LEU B N 1
ATOM 1390 C CA . LEU B 1 36 ? -22.703 -7 -2.85 1 97.5 36 LEU B CA 1
ATOM 1391 C C . LEU B 1 36 ? -21.234 -6.816 -3.23 1 97.5 36 LEU B C 1
ATOM 1393 O O . LEU B 1 36 ? -20.922 -6.309 -4.312 1 97.5 36 LEU B O 1
ATOM 1397 N N . LEU B 1 37 ? -20.359 -7.199 -2.346 1 97.75 37 LEU B N 1
ATOM 1398 C CA . LEU B 1 37 ? -18.922 -7.172 -2.648 1 97.75 37 LEU B CA 1
ATOM 1399 C C . LEU B 1 37 ? -18.625 -7.969 -3.912 1 97.75 37 LEU B C 1
ATOM 1401 O O . LEU B 1 37 ? -17.906 -7.496 -4.793 1 97.75 37 LEU B O 1
ATOM 1405 N N . ALA B 1 38 ? -19.156 -9.156 -4.02 1 97.94 38 ALA B N 1
ATOM 1406 C CA . ALA B 1 38 ? -18.938 -10.016 -5.188 1 97.94 38 ALA B CA 1
ATOM 1407 C C . ALA B 1 38 ? -19.391 -9.32 -6.465 1 97.94 38 ALA B C 1
ATOM 1409 O O . ALA B 1 38 ? -18.672 -9.312 -7.469 1 97.94 38 ALA B O 1
ATOM 1410 N N . ARG B 1 39 ? -20.562 -8.727 -6.391 1 97.25 39 ARG B N 1
ATOM 1411 C CA . ARG B 1 39 ? -21.109 -8.008 -7.543 1 97.25 39 ARG B CA 1
ATOM 1412 C C . ARG B 1 39 ? -20.203 -6.836 -7.926 1 97.25 39 ARG B C 1
ATOM 1414 O O . ARG B 1 39 ? -19.875 -6.656 -9.102 1 97.25 39 ARG B O 1
ATOM 1421 N N . ARG B 1 40 ? -19.719 -6.109 -6.965 1 95.38 40 ARG B N 1
ATOM 1422 C CA . ARG B 1 40 ? -18.891 -4.934 -7.219 1 95.38 40 ARG B CA 1
ATOM 1423 C C . ARG B 1 40 ? -17.516 -5.332 -7.762 1 95.38 40 ARG B C 1
ATOM 1425 O O . ARG B 1 40 ? -16.922 -4.609 -8.562 1 95.38 40 ARG B O 1
ATOM 1432 N N . MET B 1 41 ? -17.078 -6.473 -7.355 1 95.81 41 MET B N 1
ATOM 1433 C CA . MET B 1 41 ? -15.766 -6.969 -7.777 1 95.81 41 MET B CA 1
ATOM 1434 C C . MET B 1 41 ? -15.875 -7.742 -9.086 1 95.81 41 MET B C 1
ATOM 1436 O O . MET B 1 41 ? -14.859 -8.133 -9.664 1 95.81 41 MET B O 1
ATOM 1440 N N . ASP B 1 42 ? -17.062 -7.93 -9.523 1 96.19 42 ASP B N 1
ATOM 1441 C CA . ASP B 1 42 ? -17.312 -8.773 -10.688 1 96.19 42 ASP B CA 1
ATOM 1442 C C . ASP B 1 42 ? -16.703 -10.164 -10.5 1 96.19 42 ASP B C 1
ATOM 1444 O O . ASP B 1 42 ? -15.938 -10.633 -11.344 1 96.19 42 ASP B O 1
ATOM 1448 N N . GLU B 1 43 ? -16.953 -10.719 -9.406 1 96.81 43 GLU B N 1
ATOM 1449 C CA . GLU B 1 43 ? -16.531 -12.055 -9.008 1 96.81 43 GLU B CA 1
ATOM 1450 C C . GLU B 1 43 ? -17.719 -12.914 -8.609 1 96.81 43 GLU B C 1
ATOM 1452 O O . GLU B 1 43 ? -18.781 -12.391 -8.242 1 96.81 43 GLU B O 1
ATOM 1457 N N . SER B 1 44 ? -17.547 -14.242 -8.711 1 97.31 44 SER B N 1
ATOM 1458 C CA . SER B 1 44 ? -18.578 -15.133 -8.195 1 97.31 44 SER B CA 1
ATOM 1459 C C . SER B 1 44 ? -18.625 -15.094 -6.672 1 97.31 44 SER B C 1
ATOM 1461 O O . SER B 1 44 ? -17.609 -14.867 -6.016 1 97.31 44 SER B O 1
ATOM 1463 N N . PRO B 1 45 ? -19.844 -15.305 -6.137 1 97.25 45 PRO B N 1
ATOM 1464 C CA . PRO B 1 45 ? -19.938 -15.414 -4.68 1 97.25 45 PRO B CA 1
ATOM 1465 C C . PRO B 1 45 ? -18.984 -16.453 -4.098 1 97.25 45 PRO B C 1
ATOM 1467 O O . PRO B 1 45 ? -18.438 -16.25 -3.018 1 97.25 45 PRO B O 1
ATOM 1470 N N . GLN B 1 46 ? -18.75 -17.5 -4.918 1 97.12 46 GLN B N 1
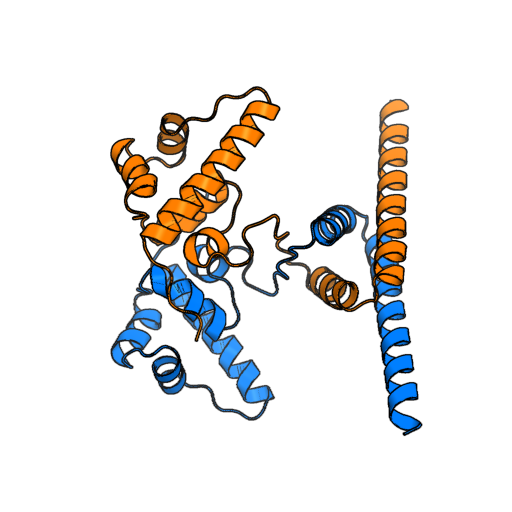ATOM 1471 C CA . GLN B 1 46 ? -17.844 -18.562 -4.469 1 97.12 46 GLN B CA 1
ATOM 1472 C C . GLN B 1 46 ? -16.406 -18.062 -4.391 1 97.12 46 GLN B C 1
ATOM 1474 O O . GLN B 1 46 ? -15.695 -18.359 -3.438 1 97.12 46 GLN B O 1
ATOM 1479 N N . ALA B 1 47 ? -16 -17.359 -5.348 1 97 47 ALA B N 1
ATOM 1480 C CA . ALA B 1 47 ? -14.648 -16.812 -5.371 1 97 47 ALA B CA 1
ATOM 1481 C C . ALA B 1 47 ? -14.406 -15.898 -4.172 1 97 47 ALA B C 1
ATOM 1483 O O . ALA B 1 47 ? -13.383 -16.016 -3.492 1 97 47 ALA B O 1
ATOM 1484 N N . VAL B 1 48 ? -15.352 -15.008 -3.914 1 97.75 48 VAL B N 1
ATOM 1485 C CA . VAL B 1 48 ? -15.234 -14.07 -2.807 1 97.75 48 VAL B CA 1
ATOM 1486 C C . VAL B 1 48 ? -15.211 -14.828 -1.482 1 97.75 48 VAL B C 1
ATOM 1488 O O . VAL B 1 48 ? -14.453 -14.477 -0.572 1 97.75 48 VAL B O 1
ATOM 1491 N N . GLN B 1 49 ? -16.031 -15.859 -1.415 1 97.12 49 GLN B N 1
ATOM 1492 C CA . GLN B 1 49 ? -15.992 -16.672 -0.204 1 97.12 49 GLN B CA 1
ATOM 1493 C C . GLN B 1 49 ? -14.602 -17.234 0.048 1 97.12 49 GLN B C 1
ATOM 1495 O O . GLN B 1 49 ? -14.148 -17.297 1.194 1 97.12 49 GLN B O 1
ATOM 1500 N N . HIS B 1 50 ? -13.867 -17.594 -0.947 1 96.75 50 HIS B N 1
ATOM 1501 C CA . HIS B 1 50 ? -12.523 -18.156 -0.833 1 96.75 50 HIS B CA 1
ATOM 1502 C C . HIS B 1 50 ? -11.539 -17.125 -0.292 1 96.75 50 HIS B C 1
ATOM 1504 O O . HIS B 1 50 ? -10.586 -17.469 0.401 1 96.75 50 HIS B O 1
ATOM 1510 N N . TRP B 1 51 ? -11.797 -15.828 -0.608 1 98.06 51 TRP B N 1
ATOM 1511 C CA . TRP B 1 51 ? -10.945 -14.781 -0.053 1 98.06 51 TRP B CA 1
ATOM 1512 C C . TRP B 1 51 ? -10.977 -14.812 1.471 1 98.06 51 TRP B C 1
ATOM 1514 O O . TRP B 1 51 ? -9.922 -14.734 2.117 1 98.06 51 TRP B O 1
ATOM 1524 N N . PHE B 1 52 ? -12.164 -15.008 1.977 1 97.94 52 PHE B N 1
ATOM 1525 C CA . PHE B 1 52 ? -12.398 -14.875 3.408 1 97.94 52 PHE B CA 1
ATOM 1526 C C . PHE B 1 52 ? -11.945 -16.125 4.148 1 97.94 52 PHE B C 1
ATOM 1528 O O . PHE B 1 52 ? -11.617 -16.078 5.336 1 97.94 52 PHE B O 1
ATOM 1535 N N . VAL B 1 53 ? -11.914 -17.25 3.457 1 97.31 53 VAL B N 1
ATOM 1536 C CA . VAL B 1 53 ? -11.625 -18.516 4.105 1 97.31 53 VAL B CA 1
ATOM 1537 C C . VAL B 1 53 ? -10.164 -18.891 3.891 1 97.31 53 VAL B C 1
ATOM 1539 O O . VAL B 1 53 ? -9.453 -19.234 4.84 1 97.31 53 VAL B O 1
ATOM 1542 N N . GLU B 1 54 ? -9.68 -18.734 2.668 1 97.25 54 GLU B N 1
ATOM 1543 C CA . GLU B 1 54 ? -8.352 -19.25 2.311 1 97.25 54 GLU B CA 1
ATOM 1544 C C . GLU B 1 54 ? -7.371 -18.094 2.08 1 97.25 54 GLU B C 1
ATOM 1546 O O . GLU B 1 54 ? -6.168 -18.328 1.933 1 97.25 54 GLU B O 1
ATOM 1551 N N . GLY B 1 55 ? -7.891 -16.938 1.983 1 96.56 55 GLY B N 1
ATOM 1552 C CA . GLY B 1 55 ? -7.016 -15.797 1.733 1 96.56 55 GLY B CA 1
ATOM 1553 C C . GLY B 1 55 ? -6.453 -15.773 0.324 1 96.56 55 GLY B C 1
ATOM 1554 O O . GLY B 1 55 ? -5.445 -15.117 0.063 1 96.56 55 GLY B O 1
ATOM 1555 N N . PHE B 1 56 ? -7.102 -16.484 -0.527 1 93.56 56 PHE B N 1
ATOM 1556 C CA . PHE B 1 56 ? -6.582 -16.578 -1.887 1 93.56 56 PHE B CA 1
ATOM 1557 C C . PHE B 1 56 ? -7.223 -15.531 -2.787 1 93.56 56 PHE B C 1
ATOM 1559 O O . PHE B 1 56 ? -8.281 -15.773 -3.373 1 93.56 56 PHE B O 1
ATOM 1566 N N . VAL B 1 57 ? -6.57 -14.391 -2.906 1 95.81 57 VAL B N 1
ATOM 1567 C CA . VAL B 1 57 ? -6.949 -13.336 -3.842 1 95.81 57 VAL B CA 1
ATOM 1568 C C . VAL B 1 57 ? -5.926 -13.25 -4.973 1 95.81 57 VAL B C 1
ATOM 1570 O O . VAL B 1 57 ? -4.719 -13.266 -4.723 1 95.81 57 VAL B O 1
ATOM 1573 N N . GLU B 1 58 ? -6.426 -13.266 -6.164 1 94.62 58 GLU B N 1
ATOM 1574 C CA . GLU B 1 58 ? -5.504 -13.055 -7.277 1 94.62 58 GLU B CA 1
ATOM 1575 C C . GLU B 1 58 ? -4.746 -11.742 -7.125 1 94.62 58 GLU B C 1
ATOM 1577 O O . GLU B 1 58 ? -5.344 -10.703 -6.824 1 94.62 58 GLU B O 1
ATOM 1582 N N . LYS B 1 59 ? -3.482 -11.852 -7.312 1 94.69 59 LYS B N 1
ATOM 1583 C CA . LYS B 1 59 ? -2.549 -10.766 -7.039 1 94.69 59 LYS B CA 1
ATOM 1584 C C . LYS B 1 59 ? -2.975 -9.484 -7.75 1 94.69 59 LYS B C 1
ATOM 1586 O O . LYS B 1 59 ? -2.992 -8.406 -7.145 1 94.69 59 LYS B O 1
ATOM 1591 N N . LEU B 1 60 ? -3.387 -9.602 -8.961 1 95.31 60 LEU B N 1
ATOM 1592 C CA . LEU B 1 60 ? -3.658 -8.43 -9.789 1 95.31 60 LEU B CA 1
ATOM 1593 C C . LEU B 1 60 ? -5.027 -7.84 -9.461 1 95.31 60 LEU B C 1
ATOM 1595 O O . LEU B 1 60 ? -5.344 -6.723 -9.875 1 95.31 60 LEU B O 1
ATOM 1599 N N . LYS B 1 61 ? -5.824 -8.477 -8.648 1 95.56 61 LYS B N 1
ATOM 1600 C CA . LYS B 1 61 ? -7.129 -7.977 -8.227 1 95.56 61 LYS B CA 1
ATOM 1601 C C . LYS B 1 61 ? -7.031 -7.234 -6.898 1 95.56 61 LYS B C 1
ATOM 1603 O O . LYS B 1 61 ? -7.961 -6.527 -6.504 1 95.56 61 LYS B O 1
ATOM 1608 N N . LEU B 1 62 ? -5.922 -7.359 -6.266 1 95.44 62 LEU B N 1
ATOM 1609 C CA . LEU B 1 62 ? -5.773 -6.848 -4.91 1 95.44 62 LEU B CA 1
ATOM 1610 C C . LEU B 1 62 ? -5.984 -5.34 -4.867 1 95.44 62 LEU B C 1
ATOM 1612 O O . LEU B 1 62 ? -6.625 -4.824 -3.949 1 95.44 62 LEU B O 1
ATOM 1616 N N . PRO B 1 63 ? -5.461 -4.57 -5.855 1 92.88 63 PRO B N 1
ATOM 1617 C CA . PRO B 1 63 ? -5.711 -3.127 -5.801 1 92.88 63 PRO B CA 1
ATOM 1618 C C . PRO B 1 63 ? -7.195 -2.783 -5.82 1 92.88 63 PRO B C 1
ATOM 1620 O O . PRO B 1 63 ? -7.637 -1.889 -5.094 1 92.88 63 PRO B O 1
ATOM 1623 N N . ARG B 1 64 ? -7.922 -3.504 -6.574 1 94.19 64 ARG B N 1
ATOM 1624 C CA . ARG B 1 64 ? -9.359 -3.254 -6.65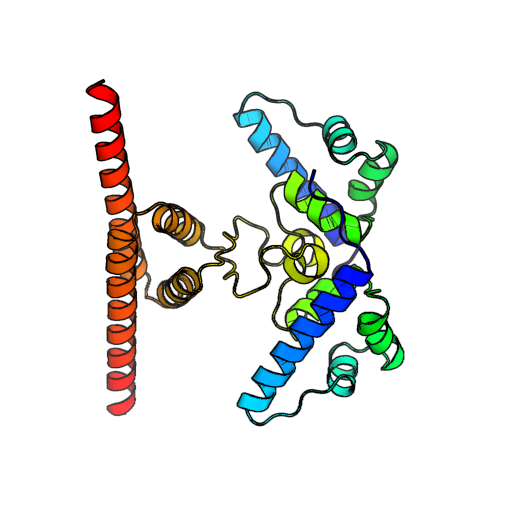2 1 94.19 64 ARG B CA 1
ATOM 1625 C C . ARG B 1 64 ? -10.055 -3.648 -5.355 1 94.19 64 ARG B C 1
ATOM 1627 O O . ARG B 1 64 ? -10.953 -2.943 -4.887 1 94.19 64 ARG B O 1
ATOM 1634 N N . VAL B 1 65 ? -9.641 -4.738 -4.805 1 94.94 65 VAL B N 1
ATOM 1635 C CA . VAL B 1 65 ? -10.188 -5.184 -3.527 1 94.94 65 VAL B CA 1
ATOM 1636 C C . VAL B 1 65 ? -9.914 -4.137 -2.451 1 94.94 65 VAL B C 1
ATOM 1638 O O . VAL B 1 65 ? -10.812 -3.764 -1.693 1 94.94 65 VAL B O 1
ATOM 1641 N N . ALA B 1 66 ? -8.695 -3.713 -2.406 1 91.5 66 ALA B N 1
ATOM 1642 C CA . ALA B 1 66 ? -8.297 -2.719 -1.414 1 91.5 66 ALA B CA 1
ATOM 1643 C C . ALA B 1 66 ? -9.117 -1.441 -1.558 1 91.5 66 ALA B C 1
ATOM 1645 O O . ALA B 1 66 ? -9.57 -0.875 -0.562 1 91.5 66 ALA B O 1
ATOM 1646 N N . ARG B 1 67 ? -9.328 -1.011 -2.729 1 88.75 67 ARG B N 1
ATOM 1647 C CA . ARG B 1 67 ? -10.117 0.191 -2.986 1 88.75 67 ARG B CA 1
ATOM 1648 C C . ARG B 1 67 ? -11.562 0.006 -2.539 1 88.75 67 ARG B C 1
ATOM 1650 O O . ARG B 1 67 ? -12.125 0.874 -1.868 1 88.75 67 ARG B O 1
ATOM 1657 N N . GLU B 1 68 ? -12.102 -1.113 -2.902 1 92 68 GLU B N 1
ATOM 1658 C CA . GLU B 1 68 ? -13.492 -1.388 -2.551 1 92 68 GLU B CA 1
ATOM 1659 C C . GLU B 1 68 ? -13.68 -1.411 -1.036 1 92 68 GLU B C 1
ATOM 1661 O O . GLU B 1 68 ? -14.688 -0.911 -0.525 1 92 68 GLU B O 1
ATOM 1666 N N . LEU B 1 69 ? -12.672 -1.94 -0.358 1 93.12 69 LEU B N 1
ATOM 1667 C CA . LEU B 1 69 ? -12.773 -2.088 1.09 1 93.12 69 LEU B CA 1
ATOM 1668 C C . LEU B 1 69 ? -12.141 -0.898 1.803 1 93.12 69 LEU B C 1
ATOM 1670 O O . LEU B 1 69 ? -11.984 -0.912 3.027 1 93.12 69 LEU B O 1
ATOM 1674 N N . GLU B 1 70 ? -11.703 0.04 1.035 1 85.94 70 GLU B N 1
ATOM 1675 C CA . GLU B 1 70 ? -11.148 1.292 1.546 1 85.94 70 GLU B CA 1
ATOM 1676 C C . GLU B 1 70 ? -9.945 1.039 2.445 1 85.94 70 GLU B C 1
ATOM 1678 O O . GLU B 1 70 ? -9.875 1.557 3.562 1 85.94 70 GLU B O 1
ATOM 1683 N N . THR B 1 71 ? -9.117 0.297 1.975 1 88.88 71 THR B N 1
ATOM 1684 C CA . THR B 1 71 ? -7.852 -0.022 2.623 1 88.88 71 THR B CA 1
ATOM 1685 C C . THR B 1 71 ? -6.723 -0.087 1.599 1 88.88 71 THR B C 1
ATOM 1687 O O . THR B 1 71 ? -6.863 0.403 0.476 1 88.88 71 THR B O 1
ATOM 1690 N N . SER B 1 72 ? -5.57 -0.59 1.984 1 86.62 72 SER B N 1
ATOM 1691 C CA . SER B 1 72 ? -4.418 -0.672 1.093 1 86.62 72 SER B CA 1
ATOM 1692 C C . SER B 1 72 ? -3.98 -2.117 0.888 1 86.62 72 SER B C 1
ATOM 1694 O O . SER B 1 72 ? -4.27 -2.984 1.715 1 86.62 72 SER B O 1
ATOM 1696 N N . VAL B 1 73 ? -3.371 -2.383 -0.228 1 91.88 73 VAL B N 1
ATOM 1697 C CA . VAL B 1 73 ? -2.814 -3.707 -0.48 1 91.88 73 VAL B CA 1
ATOM 1698 C C . VAL B 1 73 ? -1.71 -4.004 0.532 1 91.88 73 VAL B C 1
ATOM 1700 O O . VAL B 1 73 ? -1.562 -5.145 0.981 1 91.88 73 VAL B O 1
ATOM 1703 N N . ASP B 1 74 ? -0.99 -2.941 0.9 1 89 74 ASP B N 1
ATOM 1704 C CA . ASP B 1 74 ? 0.06 -3.084 1.903 1 89 74 ASP B CA 1
ATOM 1705 C C . ASP B 1 74 ? -0.5 -3.643 3.209 1 89 74 ASP B C 1
ATOM 1707 O O . ASP B 1 74 ? 0.103 -4.527 3.822 1 89 74 ASP B O 1
ATOM 1711 N N . TRP B 1 75 ? -1.616 -3.176 3.582 1 89.31 75 TRP B N 1
ATOM 1712 C CA . TRP B 1 75 ? -2.225 -3.654 4.82 1 89.31 75 TRP B CA 1
ATOM 1713 C C . TRP B 1 75 ? -2.766 -5.07 4.648 1 89.31 75 TRP B C 1
ATOM 1715 O O . TRP B 1 75 ? -2.568 -5.926 5.516 1 89.31 75 TRP B O 1
ATOM 1725 N N . LEU B 1 76 ? -3.393 -5.336 3.543 1 93.56 76 LEU B N 1
ATOM 1726 C CA . LEU B 1 76 ? -3.986 -6.648 3.305 1 93.56 76 LEU B CA 1
ATOM 1727 C C . LEU B 1 76 ? -2.92 -7.734 3.303 1 93.56 76 LEU B C 1
ATOM 1729 O O . LEU B 1 76 ? -3.119 -8.805 3.877 1 93.56 76 LEU B O 1
ATOM 1733 N N . LEU B 1 77 ? -1.764 -7.422 2.715 1 93.5 77 LEU B N 1
ATOM 1734 C CA . LEU B 1 77 ? -0.725 -8.438 2.576 1 93.5 77 LEU B CA 1
ATOM 1735 C C . LEU B 1 77 ? 0.274 -8.352 3.725 1 93.5 77 LEU B C 1
ATOM 1737 O O . LEU B 1 77 ? 0.733 -9.375 4.23 1 93.5 77 LEU B O 1
ATOM 1741 N N . GLY B 1 78 ? 0.646 -7.133 4.066 1 88.38 78 GLY B N 1
ATOM 1742 C CA . GLY B 1 78 ? 1.776 -6.984 4.969 1 88.38 78 GLY B CA 1
ATOM 1743 C C . GLY B 1 78 ? 1.368 -6.617 6.383 1 88.38 78 GLY B C 1
ATOM 1744 O O . GLY B 1 78 ? 2.176 -6.707 7.312 1 88.38 78 GLY B O 1
ATOM 1745 N N . GLY B 1 79 ? 0.149 -6.273 6.535 1 83.19 79 GLY B N 1
ATOM 1746 C CA . GLY B 1 79 ? -0.302 -5.84 7.848 1 83.19 79 GLY B CA 1
ATOM 1747 C C . GLY B 1 79 ? 0.231 -4.477 8.242 1 83.19 79 GLY B C 1
ATOM 1748 O O . GLY B 1 79 ? -0.024 -4 9.352 1 83.19 79 GLY B O 1
ATOM 1749 N N . ASP B 1 80 ? 1.129 -4.148 7.43 1 66.06 80 ASP B N 1
ATOM 1750 C CA . ASP B 1 80 ? 1.731 -2.852 7.723 1 66.06 80 ASP B CA 1
ATOM 1751 C C . ASP B 1 80 ? 0.819 -1.711 7.281 1 66.06 80 ASP B C 1
ATOM 1753 O O . ASP B 1 80 ? 0.247 -1.754 6.188 1 66.06 80 ASP B O 1
ATOM 1757 N N . GLN B 1 81 ? 0.669 -0.745 8.07 1 54.41 81 GLN B N 1
ATOM 1758 C CA . GLN B 1 81 ? 0.035 0.538 7.781 1 54.41 81 GLN B CA 1
ATOM 1759 C C . GLN B 1 81 ? -1.462 0.369 7.539 1 54.41 81 GLN B C 1
ATOM 1761 O O . GLN B 1 81 ? -1.936 0.545 6.414 1 54.41 81 GLN B O 1
ATOM 1766 N N . ASP B 1 82 ? -2.094 -0.821 8.078 1 43.66 82 ASP B N 1
ATOM 1767 C CA . ASP B 1 82 ? -3.512 -0.876 7.738 1 43.66 82 ASP B CA 1
ATOM 1768 C C . ASP B 1 82 ? -4.039 0.505 7.355 1 43.66 82 ASP B C 1
ATOM 1770 O O . ASP B 1 82 ? -4.742 0.651 6.355 1 43.66 82 ASP B O 1
ATOM 1774 N N . VAL B 1 83 ? -4.312 1.087 8.461 1 39.38 83 VAL B N 1
ATOM 1775 C CA . VAL B 1 83 ? -5.309 2.143 8.609 1 39.38 83 VAL B CA 1
ATOM 1776 C C . VAL B 1 83 ? -5.086 3.211 7.535 1 39.38 83 VAL B C 1
ATOM 1778 O O . VAL B 1 83 ? -4.031 3.252 6.898 1 39.38 83 VAL B O 1
ATOM 1781 N N . GLU B 1 84 ? -5.777 4.445 7.844 1 38.47 84 GLU B N 1
ATOM 1782 C CA . GLU B 1 84 ? -6.105 5.711 7.191 1 38.47 84 GLU B CA 1
ATOM 1783 C C . GLU B 1 84 ? -4.859 6.367 6.598 1 38.47 84 GLU B C 1
ATOM 1785 O O . GLU B 1 84 ? -4.27 7.262 7.211 1 38.47 84 GLU B O 1
ATOM 1790 N N . SER B 1 85 ? -4.031 5.484 6.215 1 40.78 85 SER B N 1
ATOM 1791 C CA . SER B 1 85 ? -2.801 6.055 5.68 1 40.78 85 SER B CA 1
ATOM 1792 C C . SER B 1 85 ? -3.094 7.074 4.582 1 40.78 85 SER B C 1
ATOM 1794 O O . SER B 1 85 ? -3.912 6.82 3.697 1 40.78 85 SER B O 1
ATOM 1796 N N . ILE B 1 86 ? -3.312 8.164 4.992 1 42.03 86 ILE B N 1
ATOM 1797 C CA . ILE B 1 86 ? -3.449 9.211 3.988 1 42.03 86 ILE B CA 1
ATOM 1798 C C . ILE B 1 86 ? -2.242 9.188 3.051 1 42.03 86 ILE B C 1
ATOM 1800 O O . ILE B 1 86 ? -1.098 9.141 3.506 1 42.03 86 ILE B O 1
ATOM 1804 N N . VAL B 1 87 ? -2.354 8.531 1.98 1 40.5 87 VAL B N 1
ATOM 1805 C CA . VAL B 1 87 ? -1.354 8.594 0.918 1 40.5 87 VAL B CA 1
ATOM 1806 C C . VAL B 1 87 ? -1.059 10.055 0.574 1 40.5 87 VAL B C 1
ATOM 1808 O O . VAL B 1 87 ? -1.952 10.789 0.153 1 40.5 87 VAL B O 1
ATOM 1811 N N . ILE B 1 88 ? -0.042 10.57 1.182 1 44 88 ILE B N 1
ATOM 1812 C CA . ILE B 1 88 ? 0.363 11.938 0.866 1 44 88 ILE B CA 1
ATOM 1813 C C . ILE B 1 88 ? 1.329 11.93 -0.317 1 44 88 ILE B C 1
ATOM 1815 O O . ILE B 1 88 ? 2.371 11.266 -0.271 1 44 88 ILE B O 1
ATOM 1819 N N . THR B 1 89 ? 0.839 12.211 -1.415 1 45 89 THR B N 1
ATOM 1820 C CA . THR B 1 89 ? 1.62 12.281 -2.645 1 45 89 THR B CA 1
ATOM 1821 C C . THR B 1 89 ? 2.42 13.586 -2.705 1 45 89 THR B C 1
ATOM 1823 O O . THR B 1 89 ? 3.307 13.734 -3.547 1 45 89 THR B O 1
ATOM 1826 N N . SER B 1 90 ? 1.933 14.578 -1.992 1 45.12 90 SER B N 1
ATOM 1827 C CA . SER B 1 90 ? 2.613 15.867 -2.027 1 45.12 90 SER B CA 1
ATOM 1828 C C . SER B 1 90 ? 3.928 15.82 -1.257 1 45.12 90 SER B C 1
ATOM 1830 O O . SER B 1 90 ? 3.963 15.383 -0.105 1 45.12 90 SER B O 1
ATOM 1832 N N . LYS B 1 91 ? 4.988 15.906 -2.154 1 53.56 91 LYS B N 1
ATOM 1833 C CA . LYS B 1 91 ? 6.309 15.984 -1.538 1 53.56 91 LYS B CA 1
ATOM 1834 C C . LYS B 1 91 ? 6.289 16.875 -0.302 1 53.56 91 LYS B C 1
ATOM 1836 O O . LYS B 1 91 ? 6.93 16.562 0.706 1 53.56 91 LYS B O 1
ATOM 1841 N N . ARG B 1 92 ? 5.574 17.984 -0.523 1 56.22 92 ARG B N 1
ATOM 1842 C CA . ARG B 1 92 ? 5.492 18.953 0.576 1 56.22 92 ARG B CA 1
ATOM 1843 C C . ARG B 1 92 ? 4.82 18.328 1.795 1 56.22 92 ARG B C 1
ATOM 1845 O O . ARG B 1 92 ? 5.309 18.469 2.918 1 56.22 92 ARG B O 1
ATOM 1852 N N . VAL B 1 93 ? 3.768 17.625 1.572 1 61.09 93 VAL B N 1
ATOM 1853 C CA . VAL B 1 93 ? 3.014 17.031 2.672 1 61.09 93 VAL B CA 1
ATOM 1854 C C . VAL B 1 93 ? 3.842 15.93 3.33 1 61.09 93 VAL B C 1
ATOM 1856 O O . VAL B 1 93 ? 3.846 15.797 4.555 1 61.09 93 VAL B O 1
ATOM 1859 N N . LYS B 1 94 ? 4.492 15.328 2.469 1 62.03 94 LYS B N 1
ATOM 1860 C CA . LYS B 1 94 ? 5.379 14.297 3.008 1 62.03 94 LYS B CA 1
ATOM 1861 C C . LYS B 1 94 ? 6.406 14.898 3.959 1 62.03 94 LYS B C 1
ATOM 1863 O O . LYS B 1 94 ? 6.633 14.375 5.051 1 62.03 94 LYS B O 1
ATOM 1868 N N . ALA B 1 95 ? 7.004 15.875 3.426 1 62.56 95 ALA B N 1
ATOM 1869 C CA . ALA B 1 95 ? 8.016 16.562 4.23 1 62.56 95 ALA B CA 1
ATOM 1870 C C . ALA B 1 95 ? 7.426 17.062 5.543 1 62.56 95 ALA B C 1
ATOM 1872 O O . ALA B 1 95 ? 8.047 16.938 6.602 1 62.56 95 ALA B O 1
ATOM 1873 N N . ILE B 1 96 ? 6.223 17.594 5.5 1 66.88 96 ILE B N 1
ATOM 1874 C CA . ILE B 1 96 ? 5.539 18.156 6.664 1 66.88 96 ILE B CA 1
ATOM 1875 C C . ILE B 1 96 ? 5.238 17.047 7.668 1 66.88 96 ILE B C 1
ATOM 1877 O O . ILE B 1 96 ? 5.469 17.203 8.867 1 66.88 96 ILE B O 1
ATOM 1881 N N . VAL B 1 97 ? 4.805 15.969 7.129 1 67.69 97 VAL B N 1
ATOM 1882 C CA . VAL B 1 97 ? 4.422 14.859 8 1 67.69 97 VAL B CA 1
ATOM 1883 C C . VAL B 1 97 ? 5.656 14.32 8.719 1 67.69 97 VAL B C 1
ATOM 1885 O O . VAL B 1 97 ? 5.613 14.039 9.914 1 67.69 97 VAL B O 1
ATOM 1888 N N . GLU B 1 98 ? 6.711 14.172 7.957 1 67 98 GLU B N 1
ATOM 1889 C CA . GLU B 1 98 ? 7.949 13.664 8.531 1 67 98 GLU B CA 1
ATOM 1890 C C . GLU B 1 98 ? 8.461 14.57 9.648 1 67 98 GLU B C 1
ATOM 1892 O O . GLU B 1 98 ? 8.922 14.086 10.688 1 67 98 GLU B O 1
ATOM 1897 N N . ILE B 1 99 ? 8.43 15.844 9.398 1 68.31 99 ILE B N 1
ATOM 1898 C CA . ILE B 1 99 ? 8.898 16.812 10.391 1 68.31 99 ILE B CA 1
ATOM 1899 C C . ILE B 1 99 ? 7.969 16.797 11.602 1 68.31 99 ILE B C 1
ATOM 1901 O O . ILE B 1 99 ? 8.43 16.781 12.742 1 68.31 99 ILE B O 1
ATOM 1905 N N . PHE B 1 100 ? 6.625 16.766 11.352 1 70.56 100 PHE B N 1
ATOM 1906 C CA . PHE B 1 100 ? 5.598 16.797 12.383 1 70.56 100 PHE B CA 1
ATOM 1907 C C . PHE B 1 100 ? 5.762 15.625 13.344 1 70.56 100 PHE B C 1
ATOM 1909 O O . PHE B 1 100 ? 5.684 15.797 14.562 1 70.56 100 PHE B O 1
ATOM 1916 N N . GLN B 1 101 ? 6.039 14.477 12.828 1 66.75 101 GLN B N 1
ATOM 1917 C CA . GLN B 1 101 ? 6.117 13.266 13.641 1 66.75 101 GLN B CA 1
ATOM 1918 C C . GLN B 1 101 ? 7.352 13.281 14.531 1 66.75 101 GLN B C 1
ATOM 1920 O O . GLN B 1 101 ? 7.395 12.594 15.555 1 66.75 101 GLN B O 1
ATOM 1925 N N . GLU B 1 102 ? 8.297 13.992 14.125 1 66.88 102 GLU B N 1
ATOM 1926 C CA . GLU B 1 102 ? 9.539 14.078 14.898 1 66.88 102 GLU B CA 1
ATOM 1927 C C . GLU 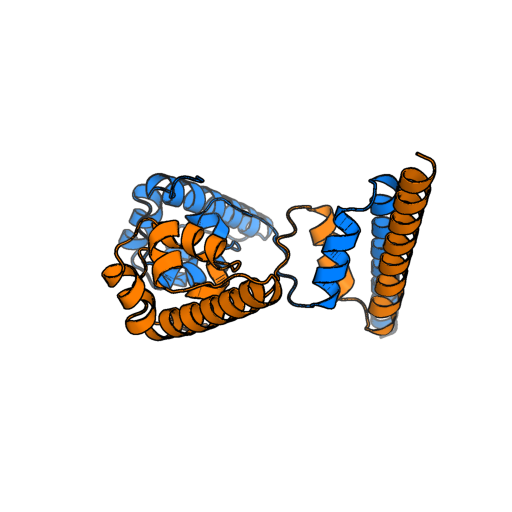B 1 102 ? 9.438 15.156 15.977 1 66.88 102 GLU B C 1
ATOM 1929 O O . GLU B 1 102 ? 10.258 15.195 16.891 1 66.88 102 GLU B O 1
ATOM 1934 N N . LEU B 1 103 ? 8.477 16.062 15.828 1 69.75 103 LEU B N 1
ATOM 1935 C CA . LEU B 1 103 ? 8.281 17.125 16.797 1 69.75 103 LEU B CA 1
ATOM 1936 C C . LEU B 1 103 ? 7.785 16.578 18.125 1 69.75 103 LEU B C 1
ATOM 1938 O O . LEU B 1 103 ? 7.105 15.547 18.172 1 69.75 103 LEU B O 1
ATOM 1942 N N . PRO B 1 104 ? 8.25 17.156 19.234 1 69.56 104 PRO B N 1
ATOM 1943 C CA . PRO B 1 104 ? 7.688 16.781 20.547 1 69.56 104 PRO B CA 1
ATOM 1944 C C . PRO B 1 104 ? 6.172 16.984 20.594 1 69.56 104 PRO B C 1
ATOM 1946 O O . PRO B 1 104 ? 5.613 17.766 19.828 1 69.56 104 PRO B O 1
ATOM 1949 N N . GLU B 1 105 ? 5.57 16.281 21.531 1 69.69 105 GLU B N 1
ATOM 1950 C CA . GLU B 1 105 ? 4.113 16.234 21.609 1 69.69 105 GLU B CA 1
ATOM 1951 C C . GLU B 1 105 ? 3.52 17.625 21.781 1 69.69 105 GLU B C 1
ATOM 1953 O O . GLU B 1 105 ? 2.49 17.953 21.188 1 69.69 105 GLU B O 1
ATOM 1958 N N . HIS B 1 106 ? 4.141 18.406 22.594 1 77.5 106 HIS B N 1
ATOM 1959 C CA . HIS B 1 106 ? 3.611 19.75 22.844 1 77.5 106 HIS B CA 1
ATOM 1960 C C . HIS B 1 106 ? 3.615 20.578 21.562 1 77.5 106 HIS B C 1
ATOM 1962 O O . HIS B 1 106 ? 2.674 21.328 21.297 1 77.5 106 HIS B O 1
ATOM 1968 N N . GLU B 1 107 ? 4.59 20.438 20.734 1 69.69 107 GLU B N 1
ATOM 1969 C CA . GLU B 1 107 ? 4.66 21.141 19.453 1 69.69 107 GLU B CA 1
ATOM 1970 C C . GLU B 1 107 ? 3.682 20.547 18.438 1 69.69 107 GLU B C 1
ATOM 1972 O O . GLU B 1 107 ? 3.078 21.281 17.656 1 69.69 107 GLU B O 1
ATOM 1977 N N . GLN B 1 108 ? 3.576 19.188 18.469 1 70.94 108 GLN B N 1
ATOM 1978 C CA . GLN B 1 108 ? 2.576 18.531 17.625 1 70.94 108 GLN B CA 1
ATOM 1979 C C . GLN B 1 108 ? 1.177 19.062 17.938 1 70.94 108 GLN B C 1
ATOM 1981 O O . GLN B 1 108 ? 0.411 19.375 17.016 1 70.94 108 GLN B O 1
ATOM 1986 N N . ASP B 1 109 ? 0.905 19.156 19.156 1 75.81 109 ASP B N 1
ATOM 1987 C CA . ASP B 1 109 ? -0.401 19.656 19.578 1 75.81 109 ASP B CA 1
ATOM 1988 C C . ASP B 1 109 ? -0.63 21.078 19.109 1 75.81 109 ASP B C 1
ATOM 1990 O O . ASP B 1 109 ? -1.727 21.422 18.656 1 75.81 109 ASP B O 1
ATOM 1994 N N . ARG B 1 110 ? 0.388 21.953 19.266 1 77.62 110 ARG B N 1
ATOM 1995 C CA . ARG B 1 110 ? 0.288 23.344 18.844 1 77.62 110 ARG B CA 1
ATOM 1996 C C . ARG B 1 110 ? -0.008 23.438 17.344 1 77.62 110 ARG B C 1
ATOM 1998 O O . ARG B 1 110 ? -0.902 24.172 16.938 1 77.62 110 ARG B O 1
ATOM 2005 N N . ILE B 1 111 ? 0.682 22.688 16.5 1 71.94 111 ILE B N 1
ATOM 2006 C CA . ILE B 1 111 ? 0.507 22.719 15.055 1 71.94 111 ILE B CA 1
ATOM 2007 C C . ILE B 1 111 ? -0.871 22.156 14.695 1 71.94 111 ILE B C 1
ATOM 2009 O O . ILE B 1 111 ? -1.55 22.688 13.82 1 71.94 111 ILE B O 1
ATOM 2013 N N . PHE B 1 112 ? -1.167 21.094 15.438 1 76.12 112 PHE B N 1
ATOM 2014 C CA . PHE B 1 112 ? -2.479 20.5 15.211 1 76.12 112 PHE B CA 1
ATOM 2015 C C . PHE B 1 112 ? -3.584 21.516 15.445 1 76.12 112 PHE B C 1
ATOM 2017 O O . PHE B 1 112 ? -4.516 21.625 14.648 1 76.12 112 PHE B O 1
ATOM 2024 N N . ARG B 1 113 ? -3.486 22.234 16.516 1 77.69 113 ARG B N 1
ATOM 2025 C CA . ARG B 1 113 ? -4.469 23.281 16.828 1 77.69 113 ARG B CA 1
ATOM 2026 C C . ARG B 1 113 ? -4.496 24.344 15.742 1 77.69 113 ARG B C 1
ATOM 2028 O O . ARG B 1 113 ? -5.566 24.828 15.359 1 77.69 113 ARG B O 1
ATOM 2035 N N . GLU B 1 114 ? -3.371 24.734 15.227 1 75.62 114 GLU B N 1
ATOM 2036 C CA . GLU B 1 114 ? -3.301 25.75 14.172 1 75.62 114 GLU B CA 1
ATOM 2037 C C . GLU B 1 114 ? -4.004 25.281 12.906 1 75.62 114 GLU B C 1
ATOM 2039 O O . GLU B 1 114 ? -4.719 26.047 12.258 1 75.62 114 GLU B O 1
ATOM 2044 N N . ILE B 1 115 ? -3.758 24.047 12.586 1 71 115 ILE B N 1
ATOM 2045 C CA . ILE B 1 115 ? -4.355 23.484 11.383 1 71 115 ILE B CA 1
ATOM 2046 C C . ILE B 1 115 ? -5.871 23.375 11.562 1 71 115 ILE B C 1
ATOM 2048 O O . ILE B 1 115 ? -6.633 23.703 10.648 1 71 115 ILE B O 1
ATOM 2052 N N . GLN B 1 116 ? -6.242 22.906 12.719 1 74 116 GLN B N 1
ATOM 2053 C CA . GLN B 1 116 ? -7.668 22.812 13.023 1 74 116 GLN B CA 1
ATOM 2054 C C . GLN B 1 116 ? -8.336 24.172 12.914 1 74 116 GLN B C 1
ATOM 2056 O O . GLN B 1 116 ? -9.438 24.297 12.375 1 74 116 GLN B O 1
ATOM 2061 N N . ASP B 1 117 ? -7.656 25.141 13.492 1 77.88 117 ASP B N 1
ATOM 2062 C CA . ASP B 1 117 ? -8.18 26.5 13.445 1 77.88 117 ASP B CA 1
ATOM 2063 C C . ASP B 1 117 ? -8.305 26.984 12.008 1 77.88 117 ASP B C 1
ATOM 2065 O O . ASP B 1 117 ? -9.273 27.656 11.648 1 77.88 117 ASP B O 1
ATOM 2069 N N . ALA B 1 118 ? -7.344 26.75 11.219 1 69.44 118 ALA B N 1
ATOM 2070 C CA . ALA B 1 118 ? -7.367 27.156 9.82 1 69.44 118 ALA B CA 1
ATOM 2071 C C . ALA B 1 118 ? -8.523 26.5 9.078 1 69.44 118 ALA B C 1
ATOM 2073 O O . ALA B 1 118 ? -9.188 27.141 8.258 1 69.44 118 ALA B O 1
ATOM 2074 N N . GLU B 1 119 ? -8.688 25.266 9.414 1 70.31 119 GLU B N 1
ATOM 2075 C CA . GLU B 1 119 ? -9.805 24.547 8.812 1 70.31 119 GLU B CA 1
ATOM 2076 C C . GLU B 1 119 ? -11.141 25.156 9.219 1 70.31 119 GLU B C 1
ATOM 2078 O O . GLU B 1 119 ? -12.039 25.312 8.391 1 70.31 119 GLU B O 1
ATOM 2083 N N . GLN B 1 120 ? -11.297 25.438 10.469 1 75.44 120 GLN B N 1
ATOM 2084 C CA . GLN B 1 120 ? -12.523 26.047 10.992 1 75.44 120 GLN B CA 1
ATOM 2085 C C . GLN B 1 120 ? -12.797 27.391 10.344 1 75.44 120 GLN B C 1
ATOM 2087 O O . GLN B 1 120 ? -13.938 27.688 9.977 1 75.44 120 GLN B O 1
ATOM 2092 N N . ARG B 1 121 ? -11.805 28.156 10.219 1 73.12 121 ARG B N 1
ATOM 2093 C CA . ARG B 1 121 ? -11.945 29.453 9.586 1 73.12 121 ARG B CA 1
ATOM 2094 C C . ARG B 1 121 ? -12.414 29.312 8.141 1 73.12 121 ARG B C 1
ATOM 2096 O O . ARG B 1 121 ? -13.273 30.062 7.684 1 73.12 121 ARG B O 1
ATOM 2103 N N . ARG B 1 122 ? -11.859 28.359 7.48 1 64.56 122 ARG B N 1
ATOM 2104 C CA . ARG B 1 122 ? -12.242 28.125 6.09 1 64.56 122 ARG B CA 1
ATOM 2105 C C . ARG B 1 122 ? -13.695 27.703 5.992 1 64.56 122 ARG B C 1
ATOM 2107 O O . ARG B 1 122 ? -14.438 28.188 5.137 1 64.56 122 ARG B O 1
ATOM 2114 N N . ARG B 1 123 ? -14 26.797 6.855 1 66.19 123 ARG B N 1
ATOM 2115 C CA . ARG B 1 123 ? -15.383 26.312 6.848 1 66.19 123 ARG B CA 1
ATOM 2116 C C . ARG B 1 123 ? -16.359 27.453 7.125 1 66.19 123 ARG B C 1
ATOM 2118 O O . ARG B 1 123 ? -17.391 27.562 6.473 1 66.19 123 ARG B O 1
ATOM 2125 N N . GLU B 1 124 ? -16.062 28.234 8.062 1 76.69 124 GLU B N 1
ATOM 2126 C CA . GLU B 1 124 ? -16.891 29.375 8.398 1 76.69 124 GLU B CA 1
ATOM 2127 C C . GLU B 1 124 ? -17.031 30.328 7.211 1 76.69 124 GLU B C 1
ATOM 2129 O O . GLU B 1 124 ? -18.109 30.859 6.965 1 76.69 124 GLU B O 1
ATOM 2134 N N . LYS B 1 125 ? -15.992 30.516 6.566 1 70.31 125 LYS B N 1
ATOM 2135 C CA . LYS B 1 125 ? -16.016 31.391 5.398 1 70.31 125 LYS B CA 1
ATOM 2136 C C . LYS B 1 125 ? -16.891 30.812 4.293 1 70.31 125 LYS B C 1
ATOM 2138 O O . LYS B 1 125 ? -17.656 31.531 3.652 1 70.31 125 LYS B O 1
ATOM 2143 N N . ILE B 1 126 ? -16.75 29.562 4.102 1 66.06 126 ILE B N 1
ATOM 2144 C CA . ILE B 1 126 ? -17.547 28.891 3.088 1 66.06 126 ILE B CA 1
ATOM 2145 C C . ILE B 1 126 ? -19.031 28.953 3.457 1 66.06 126 ILE B C 1
ATOM 2147 O O . ILE B 1 126 ? -19.875 29.266 2.607 1 66.06 126 ILE B O 1
ATOM 2151 N N . ASP B 1 127 ? -19.266 28.703 4.691 1 70.94 127 ASP B N 1
ATOM 2152 C CA . ASP B 1 127 ? -20.641 28.766 5.184 1 70.94 127 ASP B CA 1
ATOM 2153 C C . ASP B 1 127 ? -21.219 30.156 5.035 1 70.94 127 ASP B C 1
ATOM 2155 O O . ASP B 1 127 ? -22.391 30.328 4.648 1 70.94 127 ASP B O 1
ATOM 2159 N N . THR B 1 128 ? -20.469 31.141 5.363 1 76.06 128 THR B N 1
ATOM 2160 C CA . THR B 1 128 ? -20.891 32.531 5.25 1 76.06 128 THR B CA 1
ATOM 2161 C C . THR B 1 128 ? -21.172 32.906 3.793 1 76.06 128 THR B C 1
ATOM 2163 O O . THR B 1 128 ? -22.141 33.594 3.492 1 76.06 128 THR B O 1
ATOM 2166 N N . LEU B 1 129 ? -20.391 32.344 2.852 1 66.5 129 LEU B N 1
ATOM 2167 C CA . LEU B 1 129 ? -20.531 32.625 1.427 1 66.5 129 LEU B CA 1
ATOM 2168 C C . LEU B 1 129 ? -21.781 31.938 0.869 1 66.5 129 LEU B C 1
ATOM 2170 O O . LEU B 1 129 ? -22.469 32.469 0.001 1 66.5 129 LEU B O 1
ATOM 2174 N N . LEU B 1 130 ? -22.094 30.781 1.4 1 69.94 130 LEU B N 1
ATOM 2175 C CA . LEU B 1 130 ? -23.25 30 0.958 1 69.94 130 LEU B CA 1
ATOM 2176 C C . LEU B 1 130 ? -24.547 30.609 1.499 1 69.94 130 LEU B C 1
ATOM 2178 O O . LEU B 1 130 ? -25.578 30.562 0.836 1 69.94 130 LEU B O 1
ATOM 2182 N N . ALA B 1 131 ? -24.625 31.203 2.604 1 65.75 131 ALA B N 1
ATOM 2183 C CA . ALA B 1 131 ? -25.797 31.828 3.211 1 65.75 131 ALA B CA 1
ATOM 2184 C C . ALA B 1 131 ? -26.141 33.156 2.51 1 65.75 131 ALA B C 1
ATOM 2186 O O . ALA B 1 131 ? -27.297 33.531 2.457 1 65.75 131 ALA B O 1
ATOM 2187 N N . LYS B 1 132 ? -25.375 33.906 2.039 1 65.06 132 LYS B N 1
ATOM 2188 C CA . LYS B 1 132 ? -25.672 35.156 1.373 1 65.06 132 LYS B CA 1
ATOM 2189 C C . LYS B 1 132 ? -26.281 34.938 -0.003 1 65.06 132 LYS B C 1
ATOM 2191 O O . LYS B 1 132 ? -26.766 35.875 -0.643 1 65.06 132 LYS B O 1
ATOM 2196 N N . LYS B 1 133 ? -26.359 33.688 -0.339 1 51.62 133 LYS B N 1
ATOM 2197 C CA . LYS B 1 133 ? -27.172 33.438 -1.531 1 51.62 133 LYS B CA 1
ATOM 2198 C C . LYS B 1 133 ? -28.578 33 -1.158 1 51.62 133 LYS B C 1
ATOM 2200 O O . LYS B 1 133 ? -28.766 32.188 -0.238 1 51.62 133 LYS B O 1
#